Protein AF-A0A0C4WRW7-F1 (afdb_monomer_lite)

Structure (mmCIF, N/CA/C/O backbone):
data_AF-A0A0C4WRW7-F1
#
_entry.id   AF-A0A0C4WRW7-F1
#
loop_
_atom_site.group_PDB
_atom_site.id
_atom_site.type_symbol
_atom_site.label_atom_id
_atom_site.label_alt_id
_atom_site.label_comp_id
_atom_site.label_asym_id
_atom_site.label_entity_id
_atom_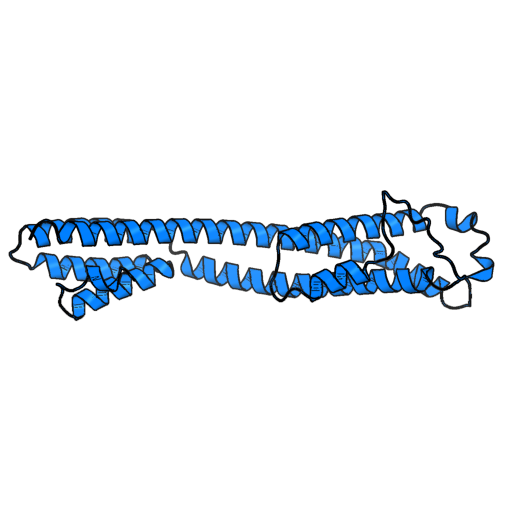site.label_seq_id
_atom_site.pdbx_PDB_ins_code
_atom_site.Cartn_x
_atom_site.Cartn_y
_atom_site.Cartn_z
_atom_site.occupancy
_atom_site.B_iso_or_equiv
_atom_site.auth_seq_id
_atom_site.auth_comp_id
_atom_site.auth_asym_id
_atom_site.auth_atom_id
_atom_site.pdbx_PDB_model_num
ATOM 1 N N . MET A 1 1 ? -7.843 -16.453 20.858 1.00 38.41 1 MET A N 1
ATOM 2 C CA . MET A 1 1 ? -8.613 -17.443 21.648 1.00 38.41 1 MET A CA 1
ATOM 3 C C . MET A 1 1 ? -9.104 -16.906 23.002 1.00 38.41 1 MET A C 1
ATOM 5 O O . MET A 1 1 ? -9.832 -17.635 23.654 1.00 38.41 1 MET A O 1
ATOM 9 N N . LEU A 1 2 ? -8.811 -15.654 23.405 1.00 38.91 2 LEU A N 1
ATOM 10 C CA . LEU A 1 2 ? -9.246 -15.089 24.701 1.00 38.91 2 LEU A CA 1
ATOM 11 C C . LEU A 1 2 ? -10.595 -14.338 24.668 1.00 38.91 2 LEU A C 1
ATOM 13 O O . LEU A 1 2 ? -11.277 -14.289 25.684 1.00 38.91 2 LEU A O 1
ATOM 17 N N . ALA A 1 3 ? -11.046 -13.834 23.511 1.00 41.06 3 ALA A N 1
ATOM 18 C CA . ALA A 1 3 ? -12.332 -13.130 23.405 1.00 41.06 3 ALA A CA 1
ATOM 19 C C . ALA A 1 3 ? -13.537 -13.990 23.842 1.00 41.06 3 ALA A C 1
ATOM 21 O O . ALA A 1 3 ? -14.466 -13.480 24.449 1.00 41.06 3 ALA A O 1
ATOM 22 N N . ASN A 1 4 ? -13.497 -15.311 23.629 1.00 41.91 4 ASN A N 1
ATOM 23 C CA . ASN A 1 4 ? -14.597 -16.193 24.034 1.00 41.91 4 ASN A CA 1
ATOM 24 C C . ASN A 1 4 ? -14.648 -16.454 25.545 1.00 41.91 4 ASN A C 1
ATOM 26 O O . ASN A 1 4 ? -15.697 -16.853 26.034 1.00 41.91 4 ASN A O 1
ATOM 30 N N . SER A 1 5 ? -13.554 -16.252 26.293 1.00 45.41 5 SER A N 1
ATOM 31 C CA . SER A 1 5 ? -13.542 -16.525 27.735 1.00 45.41 5 SER A CA 1
ATOM 32 C C . SER A 1 5 ? -13.949 -15.327 28.584 1.00 45.41 5 SER A C 1
ATOM 34 O O . SER A 1 5 ? -14.339 -15.556 29.722 1.00 45.41 5 SER A O 1
ATOM 36 N N . VAL A 1 6 ? -13.860 -14.087 28.074 1.00 50.84 6 VAL A N 1
ATOM 37 C CA . VAL A 1 6 ? -14.124 -12.832 28.822 1.00 50.84 6 VAL A CA 1
ATOM 38 C C . VAL A 1 6 ? -15.618 -12.486 28.893 1.00 50.84 6 VAL A C 1
ATOM 40 O O . VAL A 1 6 ? -16.063 -11.858 29.850 1.00 50.84 6 VAL A O 1
ATOM 43 N N . ILE A 1 7 ? -16.433 -12.967 27.953 1.00 53.31 7 ILE A N 1
ATOM 44 C CA . ILE A 1 7 ? -17.785 -12.425 27.757 1.00 53.31 7 ILE A CA 1
ATOM 45 C C . ILE A 1 7 ? -18.881 -13.264 28.466 1.00 53.31 7 ILE A C 1
ATOM 47 O O . ILE A 1 7 ? -19.968 -12.758 28.714 1.00 53.31 7 ILE A O 1
ATOM 51 N N . CYS A 1 8 ? -18.579 -14.490 28.927 1.00 51.91 8 CYS A N 1
ATOM 52 C CA . CYS A 1 8 ? -19.539 -15.523 29.383 1.00 51.91 8 CYS A CA 1
ATOM 53 C C . CYS A 1 8 ? -20.587 -15.166 30.468 1.00 51.91 8 CYS A C 1
ATOM 55 O O . CYS A 1 8 ? -21.460 -15.993 30.711 1.00 51.91 8 CYS A O 1
ATOM 57 N N . ASN A 1 9 ? -20.532 -13.991 31.103 1.00 58.56 9 ASN A N 1
ATOM 58 C CA . ASN A 1 9 ? -21.456 -13.597 32.179 1.00 58.56 9 ASN A CA 1
ATOM 59 C C . ASN A 1 9 ? -22.553 -12.620 31.731 1.00 58.56 9 ASN A C 1
ATOM 61 O O . ASN A 1 9 ? -23.422 -12.280 32.528 1.00 58.56 9 ASN A O 1
ATOM 65 N N . TYR A 1 10 ? -22.525 -12.163 30.478 1.00 65.25 10 TYR A N 1
ATOM 66 C CA . TYR A 1 10 ? -23.506 -11.213 29.963 1.00 65.25 10 TYR A CA 1
ATOM 67 C C . TYR A 1 10 ? -24.632 -11.900 29.192 1.00 65.25 10 TYR A C 1
ATOM 69 O O . TYR A 1 10 ? -24.448 -12.991 28.639 1.00 65.25 10 TYR A O 1
ATOM 77 N N . SER A 1 11 ? -25.787 -11.230 29.109 1.00 69.69 11 SER A N 1
ATOM 78 C CA . SER A 1 11 ? -26.887 -11.664 28.245 1.00 69.69 11 SER A CA 1
ATOM 79 C C . SER A 1 11 ? -26.404 -11.833 26.798 1.00 69.69 11 SER A C 1
ATOM 81 O O . SER A 1 11 ? -25.368 -11.298 26.391 1.00 69.69 11 SER A O 1
ATOM 83 N N . TYR A 1 12 ? -27.151 -12.597 26.004 1.00 71.44 12 TYR A N 1
ATOM 84 C CA . TYR A 1 12 ? -26.817 -12.812 24.597 1.00 71.44 12 TYR A CA 1
ATOM 85 C C . TYR A 1 12 ? -26.723 -11.490 23.812 1.00 71.44 12 TYR A C 1
ATOM 87 O O . TYR A 1 12 ? -25.816 -11.312 22.996 1.00 71.44 12 TYR A O 1
ATOM 95 N N . ASP A 1 13 ? -27.605 -10.537 24.115 1.00 72.88 13 ASP A N 1
ATOM 96 C CA . ASP A 1 13 ? -27.647 -9.231 23.453 1.00 72.88 13 ASP A CA 1
ATOM 97 C C . ASP A 1 13 ? -26.427 -8.369 23.819 1.00 72.88 13 ASP A C 1
ATOM 99 O O . ASP A 1 13 ? -25.750 -7.840 22.936 1.00 72.88 13 ASP A O 1
ATOM 103 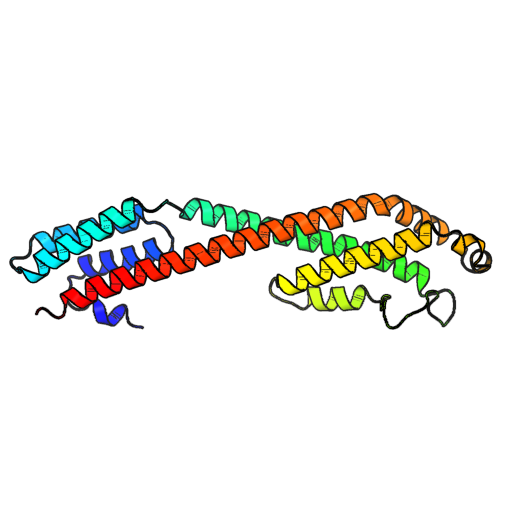N N . MET A 1 14 ? -26.044 -8.343 25.098 1.00 74.38 14 MET A N 1
ATOM 104 C CA . MET A 1 14 ? -24.823 -7.680 25.571 1.00 74.38 14 MET A CA 1
ATOM 105 C C . MET A 1 14 ? -23.546 -8.294 24.973 1.00 74.38 14 MET A C 1
ATOM 107 O O . MET A 1 14 ? -22.637 -7.578 24.546 1.00 74.38 14 MET A O 1
ATOM 111 N N . HIS A 1 15 ? -23.483 -9.628 24.889 1.00 76.75 15 HIS A N 1
ATOM 112 C CA . HIS A 1 15 ? -22.403 -10.351 24.208 1.00 76.75 15 HIS A CA 1
ATOM 113 C C . HIS A 1 15 ? -22.242 -9.888 22.757 1.00 76.75 15 HIS A C 1
ATOM 115 O O . HIS A 1 15 ? -21.127 -9.650 22.284 1.00 76.75 15 HIS A O 1
ATOM 121 N N . SER A 1 16 ? -23.370 -9.771 22.056 1.00 83.44 16 SER A N 1
ATOM 122 C CA . SER A 1 16 ? -23.424 -9.369 20.654 1.00 83.44 16 SER A CA 1
ATOM 123 C C . SER A 1 16 ? -22.884 -7.951 20.456 1.00 83.44 16 SER A C 1
ATOM 125 O O . SER A 1 16 ? -22.077 -7.724 19.551 1.00 83.44 16 SER A O 1
ATOM 127 N N . LEU A 1 17 ? -23.233 -7.017 21.349 1.00 86.25 17 LEU A N 1
ATOM 128 C CA . LEU A 1 17 ? -22.732 -5.637 21.322 1.00 86.25 17 LEU A CA 1
ATOM 129 C C . LEU A 1 17 ? -21.211 -5.563 21.520 1.00 86.25 17 LEU A C 1
ATOM 131 O O . LEU A 1 17 ? -20.532 -4.847 20.780 1.00 86.25 17 LEU A O 1
ATOM 135 N N . ILE A 1 18 ? -20.648 -6.333 22.456 1.00 85.81 18 ILE A N 1
ATOM 136 C CA . ILE A 1 18 ? -19.194 -6.376 22.692 1.00 85.81 18 ILE A CA 1
ATOM 137 C C . ILE A 1 18 ? -18.454 -6.944 21.472 1.00 85.81 18 ILE A C 1
ATOM 139 O O . ILE A 1 18 ? -17.488 -6.346 20.990 1.00 85.81 18 ILE A O 1
ATOM 143 N N . ILE A 1 19 ? -18.909 -8.085 20.942 1.00 87.38 19 ILE A N 1
ATOM 144 C CA . ILE A 1 19 ? -18.288 -8.729 19.771 1.00 87.38 19 ILE A CA 1
ATOM 145 C C . ILE A 1 19 ? -18.373 -7.813 18.545 1.00 87.38 19 ILE A C 1
ATOM 147 O O . ILE A 1 19 ? -17.386 -7.647 17.821 1.00 87.38 19 ILE A O 1
ATOM 151 N N . SER A 1 20 ? -19.532 -7.183 18.335 1.00 91.00 20 SER A N 1
ATOM 152 C CA . SER A 1 20 ? -19.742 -6.202 17.271 1.00 91.00 20 SER A CA 1
ATOM 153 C C . SER A 1 20 ? -18.796 -5.005 17.413 1.00 91.00 20 SER A C 1
ATOM 155 O O . SER A 1 20 ? -18.149 -4.611 16.442 1.00 91.00 20 SER A O 1
ATOM 157 N N . SER A 1 21 ? -18.615 -4.487 18.631 1.00 91.50 21 SER A N 1
ATOM 158 C CA . SER A 1 21 ? -17.694 -3.379 18.915 1.00 91.50 21 SER A CA 1
ATOM 159 C C . SER A 1 21 ? -16.252 -3.726 18.555 1.00 91.50 21 SER A C 1
ATOM 161 O O . SER A 1 21 ? -15.586 -2.955 17.868 1.00 91.50 21 SER A O 1
ATOM 163 N N . PHE A 1 22 ? -15.780 -4.914 18.938 1.00 90.19 22 PHE A N 1
ATOM 164 C CA . PHE A 1 22 ? -14.449 -5.397 18.569 1.00 90.19 22 PHE A CA 1
ATOM 165 C C . PHE A 1 22 ? -14.265 -5.516 17.047 1.00 90.19 22 PHE A C 1
ATOM 167 O O . PHE A 1 22 ? -13.235 -5.102 16.509 1.00 90.19 22 PHE A O 1
ATOM 174 N N . ALA A 1 23 ? -15.264 -6.035 16.327 1.00 90.56 23 ALA A N 1
ATOM 175 C CA . ALA A 1 23 ? -15.219 -6.106 14.867 1.00 90.56 23 ALA A CA 1
ATOM 176 C C . ALA A 1 23 ? -15.167 -4.708 14.226 1.00 90.56 23 ALA A C 1
ATOM 178 O O . ALA A 1 23 ? -14.368 -4.469 13.318 1.00 90.56 23 ALA A O 1
ATOM 179 N N . LYS A 1 24 ? -15.964 -3.767 14.739 1.00 92.38 24 LYS A N 1
ATOM 180 C CA . LYS A 1 24 ? -16.009 -2.377 14.272 1.00 92.38 24 LYS A CA 1
ATOM 181 C C . LYS A 1 24 ? -14.703 -1.630 14.560 1.00 92.38 24 LYS A C 1
ATOM 183 O O . LYS A 1 24 ? -14.185 -0.979 13.659 1.00 92.38 24 LYS A O 1
ATOM 188 N N . ILE A 1 25 ? -14.105 -1.776 15.749 1.00 89.94 25 ILE A N 1
ATOM 189 C CA . ILE A 1 25 ? -12.786 -1.195 16.080 1.00 89.94 25 ILE A CA 1
ATOM 190 C C . ILE A 1 25 ? -11.709 -1.754 15.149 1.00 89.94 25 ILE A C 1
ATOM 192 O O . ILE A 1 25 ? -10.920 -0.992 14.591 1.00 89.94 25 ILE A O 1
ATOM 196 N N . LYS A 1 26 ? -11.706 -3.073 14.914 1.00 87.81 26 LYS A N 1
ATOM 197 C CA . LYS A 1 26 ? -10.781 -3.714 13.968 1.00 87.81 26 LYS A CA 1
ATOM 198 C C . LYS A 1 26 ? -10.894 -3.125 12.555 1.00 87.81 26 LYS A C 1
ATOM 200 O O . LYS A 1 26 ? -9.873 -2.998 11.881 1.00 87.81 26 LYS A O 1
ATOM 205 N N . ASN A 1 27 ? -12.102 -2.743 12.146 1.00 87.31 27 ASN A N 1
ATOM 206 C CA . ASN A 1 27 ? -12.404 -2.130 10.850 1.00 87.31 27 ASN A CA 1
ATOM 207 C C . ASN A 1 27 ? -12.348 -0.589 10.857 1.00 87.31 27 ASN A C 1
ATOM 209 O O . ASN A 1 27 ? -12.777 0.036 9.888 1.00 87.31 27 ASN A O 1
ATOM 213 N N . CYS A 1 28 ? -11.835 0.035 11.923 1.00 88.56 28 CYS A N 1
ATOM 214 C CA . CYS A 1 28 ? -11.782 1.493 12.096 1.00 88.56 28 CYS A CA 1
ATOM 215 C C . CYS A 1 28 ? -13.146 2.211 12.063 1.00 88.56 28 CYS A C 1
ATOM 217 O O . CYS A 1 28 ? -13.220 3.405 11.771 1.00 88.56 28 CYS A O 1
ATOM 219 N N . GLU A 1 29 ? -14.235 1.510 12.371 1.00 90.38 29 GLU A N 1
ATOM 220 C CA . GLU A 1 29 ? -15.601 2.041 12.431 1.00 90.38 29 GLU A CA 1
ATOM 221 C C . GLU A 1 29 ? -15.912 2.591 13.830 1.00 90.38 29 GLU A C 1
ATOM 223 O O . GLU A 1 29 ? -16.867 2.168 14.486 1.00 90.38 29 GLU A O 1
ATOM 228 N N . TYR A 1 30 ? -15.085 3.520 14.319 1.00 91.94 30 TYR A N 1
ATOM 229 C CA . TYR A 1 30 ? -15.084 3.909 15.735 1.00 91.94 30 TYR A CA 1
ATOM 230 C C . TYR A 1 30 ? -16.389 4.554 16.204 1.00 91.94 30 TYR A C 1
ATOM 232 O O . TYR A 1 30 ? -16.839 4.262 17.305 1.00 91.94 30 TYR A O 1
ATOM 240 N N . THR A 1 31 ? -17.052 5.363 15.372 1.00 92.25 31 THR A N 1
ATOM 241 C CA . THR A 1 31 ? -18.359 5.950 15.719 1.00 92.25 31 THR A CA 1
ATOM 242 C C . THR A 1 31 ? -19.417 4.868 15.932 1.00 92.25 31 THR A C 1
ATOM 244 O O . THR A 1 31 ? -20.166 4.912 16.904 1.00 92.25 31 THR A O 1
ATOM 247 N N . SER A 1 32 ? -19.447 3.864 15.054 1.00 91.69 32 SER A N 1
ATOM 248 C CA . SER A 1 32 ? -20.376 2.739 15.157 1.00 91.69 32 SER A CA 1
ATOM 249 C C . SER A 1 32 ? -20.027 1.814 16.325 1.00 91.69 32 SER A C 1
ATOM 251 O O . SER A 1 32 ? -20.934 1.264 16.941 1.00 91.69 32 SER A O 1
ATOM 253 N N . ALA A 1 33 ? -18.736 1.629 16.630 1.00 93.81 33 ALA A N 1
ATOM 254 C CA . ALA A 1 33 ? -18.287 0.882 17.807 1.00 93.81 33 ALA A CA 1
ATOM 255 C C . ALA A 1 33 ? -18.657 1.610 19.106 1.00 93.81 33 ALA A C 1
ATOM 257 O O . ALA A 1 33 ? -19.139 0.993 20.048 1.00 93.81 33 ALA A O 1
ATOM 258 N N . ALA A 1 34 ? -18.488 2.934 19.141 1.00 95.00 34 ALA A N 1
ATOM 259 C CA . ALA A 1 34 ? -18.898 3.766 20.261 1.00 95.00 34 ALA A CA 1
ATOM 260 C C . ALA A 1 34 ? -20.406 3.633 20.519 1.00 95.00 34 ALA A C 1
ATOM 262 O O . ALA A 1 34 ? -20.824 3.438 21.658 1.00 95.00 34 ALA A O 1
ATOM 263 N N . SER A 1 35 ? -21.241 3.671 19.477 1.00 95.44 35 SER A N 1
ATOM 264 C CA . SER A 1 35 ? -22.686 3.460 19.632 1.00 95.44 35 SER A CA 1
ATOM 265 C C . SER A 1 35 ? -23.028 2.111 20.275 1.00 95.44 35 SER A C 1
ATOM 267 O O . SER A 1 35 ? -23.838 2.087 21.201 1.00 95.44 35 SER A O 1
ATOM 269 N N . ASP A 1 36 ? -22.387 1.021 19.846 1.00 94.62 36 ASP A N 1
ATOM 270 C CA . ASP A 1 36 ? -22.601 -0.310 20.433 1.00 94.62 36 ASP A CA 1
ATOM 271 C C . ASP A 1 36 ? -22.149 -0.369 21.899 1.00 94.62 36 ASP A C 1
ATOM 273 O O . ASP A 1 36 ? -22.877 -0.867 22.756 1.00 94.62 36 ASP A O 1
ATOM 277 N N . LEU A 1 37 ? -20.975 0.189 22.210 1.00 94.62 37 LEU A N 1
ATOM 278 C CA . LEU A 1 37 ? -20.451 0.234 23.577 1.00 94.62 37 LEU A CA 1
ATOM 279 C C . LEU A 1 37 ? -21.289 1.121 24.495 1.00 94.62 37 LEU A C 1
ATOM 281 O O . LEU A 1 37 ? -21.452 0.804 25.667 1.00 94.62 37 LEU A O 1
ATOM 285 N N . MET A 1 38 ? -21.848 2.215 23.977 1.00 95.62 38 MET A N 1
ATOM 286 C CA . MET A 1 38 ? -22.734 3.086 24.748 1.00 95.62 38 MET A CA 1
ATOM 287 C C . MET A 1 38 ? -24.081 2.405 25.017 1.00 95.62 38 MET A C 1
ATOM 289 O O . MET A 1 38 ? -24.642 2.561 26.100 1.00 95.62 38 MET A O 1
ATOM 293 N N . ALA A 1 39 ? -24.595 1.621 24.062 1.00 93.56 39 ALA A N 1
ATOM 294 C CA . ALA A 1 39 ? -25.769 0.782 24.286 1.00 93.56 39 ALA A CA 1
ATOM 295 C C . ALA A 1 39 ? -25.491 -0.270 25.371 1.00 93.56 39 ALA A C 1
ATOM 297 O O . ALA A 1 39 ? -26.281 -0.404 26.302 1.00 93.56 39 ALA A O 1
ATOM 298 N N . PHE A 1 40 ? -24.327 -0.922 25.315 1.00 91.38 40 PHE A N 1
ATOM 299 C CA . PHE A 1 40 ? -23.897 -1.871 26.340 1.00 91.38 40 PHE A CA 1
ATOM 300 C C . PHE A 1 40 ? -23.746 -1.216 27.725 1.00 91.38 40 PHE A C 1
ATOM 302 O O . PHE A 1 40 ? -24.278 -1.723 28.709 1.00 91.38 40 PHE A O 1
ATOM 309 N N . ALA A 1 41 ? -23.101 -0.046 27.808 1.00 91.31 41 ALA A N 1
ATOM 310 C CA . ALA A 1 41 ? -22.988 0.721 29.050 1.00 91.31 41 ALA A CA 1
ATOM 311 C C . ALA A 1 41 ? -24.363 1.091 29.625 1.00 91.31 41 ALA A C 1
ATOM 313 O O . ALA A 1 41 ? -24.578 0.999 30.831 1.00 91.31 41 ALA A O 1
ATOM 314 N N . LYS A 1 42 ? -25.322 1.462 28.768 1.00 92.56 42 LYS A N 1
ATOM 315 C CA . LYS A 1 42 ? -26.690 1.769 29.195 1.00 92.56 42 LYS A CA 1
ATOM 316 C C . LYS A 1 42 ? -27.401 0.544 29.769 1.00 92.56 42 LYS A C 1
ATOM 318 O O . LYS A 1 42 ? -28.112 0.674 30.762 1.00 92.56 42 LYS A O 1
ATOM 323 N N . GLU A 1 43 ? -27.215 -0.630 29.175 1.00 88.88 43 GLU A N 1
ATOM 324 C CA . GLU A 1 43 ? -27.773 -1.867 29.722 1.00 88.88 43 GLU A CA 1
ATOM 325 C C . GLU A 1 43 ? -27.174 -2.204 31.093 1.00 88.88 43 GLU A C 1
ATOM 327 O O . GLU A 1 43 ? -27.932 -2.492 32.019 1.00 88.88 43 GLU A O 1
ATOM 332 N N . LEU A 1 44 ? -25.853 -2.066 31.259 1.00 86.38 44 LEU A N 1
ATOM 333 C CA . LEU A 1 44 ? -25.184 -2.233 32.556 1.00 86.38 44 LEU A CA 1
ATOM 334 C C . LEU A 1 44 ? -25.638 -1.205 33.599 1.00 86.38 44 LEU A C 1
ATOM 336 O O . LEU A 1 44 ? -25.773 -1.542 34.771 1.00 86.38 44 LEU A O 1
ATOM 340 N N . SER A 1 45 ? -25.921 0.032 33.184 1.00 88.44 45 SER A N 1
ATOM 341 C CA . SER A 1 45 ? -26.347 1.103 34.095 1.00 88.44 45 SER A CA 1
ATOM 342 C C . SER A 1 45 ? -27.717 0.869 34.747 1.00 88.44 45 SER A C 1
ATOM 344 O O . SER A 1 45 ? -28.054 1.545 35.714 1.00 88.44 45 SER A O 1
ATOM 346 N N . ASN A 1 46 ? -28.501 -0.086 34.233 1.00 87.25 46 ASN A N 1
ATOM 347 C CA . ASN A 1 46 ? -29.769 -0.502 34.835 1.00 87.25 46 ASN A CA 1
ATOM 348 C C . ASN A 1 46 ? -29.595 -1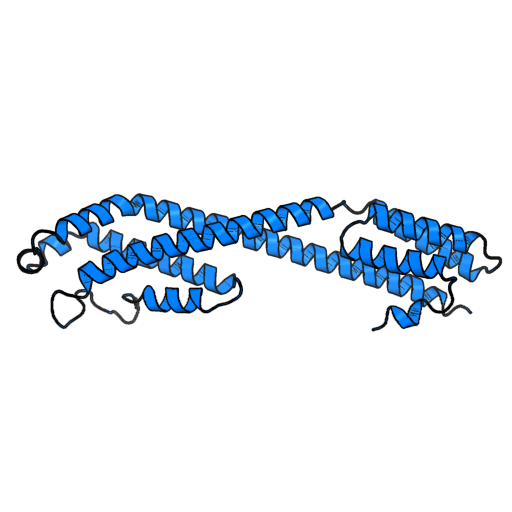.633 35.868 1.00 87.25 46 ASN A C 1
ATOM 350 O O . ASN A 1 46 ? -30.592 -2.125 36.393 1.00 87.25 46 ASN A O 1
ATOM 354 N N . SER A 1 47 ? -28.362 -2.084 36.120 1.00 81.38 47 SER A N 1
ATOM 355 C CA . SER A 1 47 ? -28.053 -3.087 37.141 1.00 81.38 47 SER A CA 1
ATOM 356 C C . SER A 1 47 ? -28.124 -2.485 38.546 1.00 81.38 47 SER A C 1
ATOM 358 O O . SER A 1 47 ? -27.797 -1.320 38.757 1.00 81.38 47 SER A O 1
ATOM 360 N N . GLU A 1 48 ? -28.505 -3.303 39.527 1.00 78.94 48 GLU A N 1
ATOM 361 C CA . GLU A 1 48 ? -28.443 -2.949 40.953 1.00 78.94 48 GLU A CA 1
ATOM 362 C C . GLU A 1 48 ? -27.030 -3.145 41.544 1.00 78.94 48 GLU A C 1
ATOM 364 O O . GLU A 1 48 ? -26.784 -2.817 42.701 1.00 78.94 48 GLU A O 1
ATOM 369 N N . SER A 1 49 ? -26.095 -3.694 40.761 1.00 82.19 49 SER A N 1
ATOM 370 C CA . SER A 1 49 ? -24.713 -3.946 41.173 1.00 82.19 49 SER A CA 1
ATOM 371 C C . SER A 1 49 ? -23.843 -2.698 41.016 1.00 82.19 49 SER A C 1
ATOM 373 O O . SER A 1 49 ? -23.587 -2.250 39.898 1.00 82.19 49 SER A O 1
ATOM 375 N N . ASP A 1 50 ? -23.276 -2.202 42.119 1.00 82.38 50 ASP A N 1
ATOM 376 C CA . ASP A 1 50 ? -22.292 -1.104 42.105 1.00 82.38 50 ASP A CA 1
ATOM 377 C C . ASP A 1 50 ? -21.088 -1.396 41.187 1.00 82.38 50 ASP A C 1
ATOM 379 O O . ASP A 1 50 ? -20.515 -0.488 40.582 1.00 82.38 50 ASP A O 1
ATOM 383 N N . SER A 1 51 ? -20.709 -2.672 41.045 1.00 81.62 51 SER A N 1
ATOM 384 C CA . SER A 1 51 ? -19.634 -3.095 40.138 1.00 81.62 51 SER A CA 1
ATOM 385 C C . SER A 1 51 ? -20.022 -2.936 38.664 1.00 81.62 51 SER A C 1
ATOM 387 O O . SER A 1 51 ? -19.196 -2.525 37.841 1.00 81.62 51 SER A O 1
ATOM 389 N N . ASP A 1 52 ? -21.276 -3.231 38.321 1.00 82.69 52 ASP A N 1
ATOM 390 C CA . ASP A 1 52 ? -21.786 -3.048 36.960 1.00 82.69 52 ASP A CA 1
ATOM 391 C C . ASP A 1 52 ? -21.954 -1.562 36.636 1.00 82.69 52 ASP A C 1
ATOM 393 O O . ASP A 1 52 ? -21.645 -1.150 35.519 1.00 82.69 52 ASP A O 1
ATOM 397 N N . LEU A 1 53 ? -22.349 -0.744 37.619 1.00 86.06 53 LEU A N 1
ATOM 398 C CA . LEU A 1 53 ? -22.428 0.713 37.489 1.00 86.06 53 LEU A CA 1
ATOM 399 C C . LEU A 1 53 ? -21.046 1.351 37.247 1.00 86.06 53 LEU A C 1
ATOM 401 O O . LEU A 1 53 ? -20.905 2.171 36.338 1.00 86.06 53 LEU A O 1
ATOM 405 N N . ASP A 1 54 ? -20.006 0.946 37.991 1.00 87.88 54 ASP A N 1
ATOM 406 C CA . ASP A 1 54 ? -18.618 1.393 37.742 1.00 87.88 54 ASP A CA 1
ATOM 407 C C . ASP A 1 54 ? -18.126 0.957 36.352 1.00 87.88 54 ASP A C 1
ATOM 409 O O . ASP A 1 54 ? -17.472 1.716 35.633 1.00 87.88 54 ASP A O 1
ATOM 413 N N . THR A 1 55 ? -18.472 -0.265 35.941 1.00 86.75 55 THR A N 1
ATOM 414 C CA . THR A 1 55 ? -18.136 -0.779 34.606 1.00 86.75 55 THR A CA 1
ATOM 415 C C . THR A 1 55 ? -18.849 0.017 33.511 1.00 86.75 55 THR A C 1
ATOM 417 O O . THR A 1 55 ? -18.219 0.389 32.519 1.00 86.75 55 THR A O 1
ATOM 420 N N . ALA A 1 56 ? -20.133 0.334 33.695 1.00 89.31 56 ALA A N 1
ATOM 421 C CA . ALA A 1 56 ? -20.922 1.139 32.768 1.00 89.31 56 ALA A CA 1
ATOM 422 C C . ALA A 1 56 ? -20.295 2.522 32.54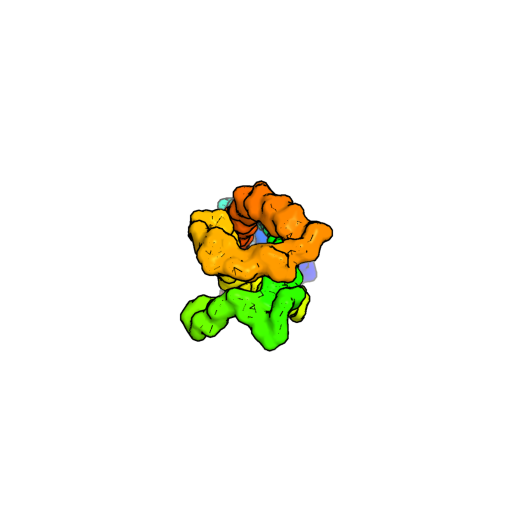1 1.00 89.31 56 ALA A C 1
ATOM 424 O O . ALA A 1 56 ? -20.120 2.926 31.392 1.00 89.31 56 ALA A O 1
ATOM 425 N N . ASP A 1 57 ? -19.897 3.218 33.610 1.00 91.75 57 ASP A N 1
ATOM 426 C CA . ASP A 1 57 ? -19.264 4.541 33.524 1.00 91.75 57 ASP A CA 1
ATOM 427 C C . ASP A 1 57 ? -17.927 4.491 32.765 1.00 91.75 57 ASP A C 1
ATOM 429 O O . ASP A 1 57 ? -17.668 5.298 31.867 1.00 91.75 57 ASP A O 1
ATOM 433 N N . LYS A 1 58 ? -17.087 3.488 33.048 1.00 91.50 58 LYS A N 1
ATOM 434 C CA . LYS A 1 58 ? -15.814 3.295 32.334 1.00 91.50 58 LYS A CA 1
ATOM 435 C C . LYS A 1 58 ? -16.013 3.004 30.848 1.00 91.50 58 LYS A C 1
ATOM 437 O O . LYS A 1 58 ? -15.284 3.548 30.016 1.00 91.50 58 LYS A O 1
ATOM 442 N N . ILE A 1 59 ? -16.995 2.172 30.502 1.00 92.06 59 ILE A N 1
ATOM 443 C CA . ILE A 1 59 ? -17.315 1.857 29.105 1.00 92.06 59 ILE A CA 1
ATOM 444 C C . ILE A 1 59 ? -17.910 3.071 28.395 1.00 92.06 59 ILE A C 1
ATOM 446 O O . ILE A 1 59 ? -17.551 3.324 27.245 1.00 92.06 59 ILE A O 1
ATOM 450 N N . ALA A 1 60 ? -18.757 3.855 29.064 1.00 93.69 60 ALA A N 1
ATOM 451 C CA . ALA A 1 60 ? -19.291 5.100 28.519 1.00 93.69 60 ALA A CA 1
ATOM 452 C C . ALA A 1 60 ? -18.162 6.090 28.191 1.00 93.69 60 ALA A C 1
ATOM 454 O O . ALA A 1 60 ? -18.089 6.576 27.063 1.00 93.69 60 ALA A O 1
ATOM 455 N N . LYS A 1 61 ? -17.214 6.293 29.115 1.00 94.69 61 LYS A N 1
ATOM 456 C CA . LYS A 1 61 ? -16.021 7.131 28.892 1.00 94.69 61 LYS A CA 1
ATOM 457 C C . LYS A 1 61 ? -15.149 6.622 27.744 1.00 94.69 61 LYS A C 1
ATOM 459 O O . LYS A 1 61 ? -14.705 7.401 26.904 1.00 94.69 61 LYS A O 1
ATOM 464 N N . PHE A 1 62 ? -14.914 5.310 27.671 1.00 94.06 62 PHE A N 1
ATOM 465 C CA . PHE A 1 62 ? -14.163 4.714 26.562 1.00 94.06 62 PHE A CA 1
ATOM 466 C C . PHE A 1 62 ? -14.897 4.866 25.221 1.00 94.06 62 PHE A C 1
ATOM 468 O O . PHE A 1 62 ? -14.273 5.107 24.190 1.00 94.06 62 PHE A O 1
ATOM 475 N N . SER A 1 63 ? -16.226 4.773 25.231 1.00 93.88 63 SER A N 1
ATOM 476 C CA . SER A 1 63 ? -17.072 4.997 24.062 1.00 93.88 63 SER A CA 1
ATOM 477 C C . SER A 1 63 ? -17.024 6.454 23.579 1.00 93.88 63 SER A C 1
ATOM 479 O O . SER A 1 63 ? -16.910 6.700 22.377 1.00 93.88 63 SER A O 1
ATOM 481 N N . GLU A 1 64 ? -17.031 7.429 24.491 1.00 94.88 64 GLU A N 1
ATOM 482 C CA . GLU A 1 64 ? -16.815 8.845 24.159 1.00 94.88 64 GLU A CA 1
ATOM 483 C C . GLU A 1 64 ? -15.437 9.066 23.529 1.00 94.88 64 GLU A C 1
ATOM 485 O O . GLU A 1 64 ? -15.346 9.629 22.438 1.00 94.88 64 GLU A O 1
ATOM 490 N N . PHE A 1 65 ? -14.386 8.511 24.136 1.00 93.50 65 PHE A N 1
ATOM 491 C CA . PHE A 1 65 ? -13.034 8.547 23.578 1.00 93.50 65 PHE A CA 1
ATOM 492 C C . PHE A 1 65 ? -12.943 7.901 22.184 1.00 93.50 65 PHE A C 1
ATOM 494 O O . PHE A 1 65 ? -12.271 8.425 21.293 1.00 93.50 65 PHE A O 1
ATOM 501 N N . LEU A 1 66 ? -13.631 6.774 21.961 1.00 92.50 66 LEU A N 1
ATOM 502 C CA . LEU A 1 66 ? -13.716 6.135 20.646 1.00 92.50 66 LEU A CA 1
ATOM 503 C C . LEU A 1 66 ? -14.438 7.013 19.623 1.00 92.50 66 LEU A C 1
ATOM 505 O O . LEU A 1 66 ? -14.047 7.041 18.458 1.00 92.50 66 LEU A O 1
ATOM 509 N N . ARG A 1 67 ? -15.477 7.743 20.034 1.00 91.88 67 ARG A N 1
ATOM 510 C CA . ARG A 1 67 ? -16.224 8.646 19.149 1.00 91.88 67 ARG A CA 1
ATOM 511 C C . ARG A 1 67 ? -15.364 9.806 18.648 1.00 91.88 67 ARG A C 1
ATOM 513 O O . ARG A 1 67 ? -15.584 10.270 17.532 1.00 91.88 67 ARG A O 1
ATOM 520 N N . GLU A 1 68 ? -14.397 10.245 19.448 1.00 89.88 68 GLU A N 1
ATOM 521 C CA . GLU A 1 68 ? -13.419 11.275 19.080 1.00 89.88 68 GLU A CA 1
ATOM 522 C C . GLU A 1 68 ? -12.317 10.758 18.141 1.00 89.88 68 GLU A C 1
ATOM 524 O O . GLU A 1 68 ? -11.600 11.558 17.533 1.00 89.88 68 GLU A O 1
ATOM 529 N N . GLN A 1 69 ? -12.180 9.436 17.973 1.00 88.31 69 GLN A N 1
ATOM 530 C CA . GLN A 1 69 ? -11.198 8.878 17.048 1.00 88.31 69 GLN A CA 1
ATOM 531 C C . GLN A 1 69 ? -11.558 9.222 15.596 1.00 88.31 69 GLN A C 1
ATOM 533 O O . GLN A 1 69 ? -12.721 9.123 15.189 1.00 88.31 69 GLN A O 1
ATOM 538 N N . PRO A 1 70 ? -10.563 9.582 14.765 1.00 82.38 70 PRO A N 1
ATOM 539 C CA . PRO A 1 70 ? -10.810 9.920 13.374 1.00 82.38 70 PRO A CA 1
ATOM 540 C C . PRO A 1 70 ? -11.375 8.707 12.635 1.00 82.38 70 PRO A C 1
ATOM 542 O O . PRO A 1 70 ? -10.798 7.620 12.664 1.00 82.38 70 PRO A O 1
ATOM 545 N N . ASN A 1 71 ? -12.486 8.895 11.926 1.00 73.31 71 ASN A N 1
ATOM 546 C CA . ASN A 1 71 ? -13.076 7.829 11.128 1.00 73.31 71 ASN A CA 1
ATOM 547 C C . ASN A 1 71 ? -12.162 7.527 9.927 1.00 73.31 71 ASN A C 1
ATOM 549 O O . ASN A 1 71 ? -12.084 8.302 8.972 1.00 73.31 71 ASN A O 1
ATOM 553 N N . THR A 1 72 ? -11.407 6.430 10.010 1.00 80.56 72 THR A N 1
ATOM 554 C CA . THR A 1 72 ? -10.342 6.106 9.046 1.00 80.56 72 THR A CA 1
ATOM 555 C C . THR A 1 72 ? -10.709 4.987 8.082 1.00 80.56 72 THR A C 1
ATOM 557 O O . THR A 1 72 ? -9.942 4.755 7.152 1.00 80.56 72 THR A O 1
ATOM 560 N N . LYS A 1 73 ? -11.884 4.350 8.213 1.00 83.19 73 LYS A N 1
ATOM 561 C CA . LYS A 1 73 ? -12.324 3.264 7.316 1.00 83.19 73 LYS A CA 1
ATOM 562 C C . LYS A 1 73 ? -12.268 3.657 5.838 1.00 83.19 73 LYS A C 1
ATOM 564 O O . LYS A 1 73 ? -11.531 3.043 5.077 1.00 83.19 73 LYS A O 1
ATOM 569 N N . ILE A 1 74 ? -12.960 4.735 5.462 1.00 80.50 74 ILE A N 1
ATOM 570 C CA . ILE A 1 74 ? -12.995 5.227 4.072 1.00 80.50 74 ILE A CA 1
ATOM 571 C C . ILE A 1 74 ? -11.579 5.563 3.584 1.00 80.50 74 ILE A C 1
ATOM 573 O O . ILE A 1 74 ? -11.205 5.264 2.456 1.00 80.50 74 ILE A O 1
ATOM 577 N N . LYS A 1 75 ? -10.754 6.154 4.457 1.00 81.50 75 LYS A N 1
ATOM 578 C CA . LYS A 1 75 ? -9.364 6.486 4.134 1.00 81.50 75 LYS A CA 1
ATOM 579 C C . LYS A 1 75 ? -8.526 5.229 3.869 1.00 81.50 75 LYS A C 1
ATOM 581 O O . LYS A 1 75 ? -7.717 5.243 2.951 1.00 81.50 75 LYS A O 1
ATOM 586 N N . ILE A 1 76 ? -8.708 4.164 4.648 1.00 83.19 76 ILE A N 1
ATOM 587 C CA . ILE A 1 76 ? -8.018 2.878 4.469 1.00 83.19 76 ILE A CA 1
ATOM 588 C C . ILE A 1 76 ? -8.479 2.190 3.185 1.00 83.19 76 ILE A C 1
ATOM 590 O O . ILE A 1 76 ? -7.641 1.708 2.431 1.00 83.19 76 ILE A O 1
ATOM 594 N N . GLU A 1 77 ? -9.786 2.158 2.927 1.00 85.50 77 GLU A N 1
ATOM 595 C CA . GLU A 1 77 ? -10.355 1.579 1.705 1.00 85.50 77 GLU A CA 1
ATOM 596 C C . GLU A 1 77 ? -9.801 2.281 0.459 1.00 85.50 77 GLU A C 1
ATOM 598 O O . GLU A 1 77 ? -9.298 1.612 -0.443 1.00 85.50 77 GLU A O 1
ATOM 603 N N . ASN A 1 78 ? -9.778 3.619 0.463 1.00 84.00 78 ASN A N 1
ATOM 604 C CA . ASN A 1 78 ? -9.180 4.407 -0.615 1.00 84.00 78 ASN A CA 1
ATOM 605 C C . ASN A 1 78 ? -7.674 4.139 -0.753 1.00 84.00 78 ASN A C 1
ATOM 607 O O . ASN A 1 78 ? -7.205 3.878 -1.856 1.00 84.00 78 ASN A O 1
ATOM 611 N N . LEU A 1 79 ? -6.916 4.143 0.352 1.00 85.12 79 LEU A N 1
ATOM 612 C CA . LEU A 1 79 ? -5.474 3.867 0.324 1.00 85.12 79 LEU A CA 1
ATOM 613 C C . LEU A 1 79 ? -5.158 2.467 -0.210 1.00 85.12 79 LEU A C 1
ATOM 615 O O . LEU A 1 79 ? -4.182 2.307 -0.941 1.00 85.12 79 LEU A O 1
ATOM 619 N N . ASN A 1 80 ? -5.957 1.459 0.143 1.00 84.25 80 ASN A N 1
ATOM 620 C CA . ASN A 1 80 ? -5.788 0.098 -0.358 1.00 84.25 80 ASN A CA 1
ATOM 621 C C . ASN A 1 80 ? -6.070 0.029 -1.861 1.00 84.25 80 ASN A C 1
ATOM 623 O O . ASN A 1 80 ? -5.235 -0.492 -2.595 1.00 84.25 80 ASN A O 1
ATOM 627 N N . ALA A 1 81 ? -7.183 0.608 -2.323 1.00 85.69 81 ALA A N 1
ATOM 628 C CA . ALA A 1 81 ? -7.534 0.637 -3.742 1.00 85.69 81 ALA A CA 1
ATOM 629 C C . ALA A 1 81 ? -6.473 1.372 -4.582 1.00 85.69 81 ALA A C 1
ATOM 631 O O . ALA A 1 81 ? -5.985 0.833 -5.575 1.00 85.69 81 ALA A O 1
ATOM 632 N N . GLU A 1 82 ? -6.046 2.561 -4.141 1.00 84.62 82 GLU A N 1
ATOM 633 C CA . GLU A 1 82 ? -4.970 3.325 -4.787 1.00 84.62 82 GLU A CA 1
ATOM 634 C C . GLU A 1 82 ? -3.653 2.532 -4.806 1.00 84.62 82 GLU A C 1
ATOM 636 O O . GLU A 1 82 ? -2.937 2.521 -5.806 1.00 84.62 82 GLU A O 1
ATOM 641 N N . THR A 1 83 ? -3.324 1.839 -3.713 1.00 85.50 83 THR A N 1
ATOM 642 C CA . THR A 1 83 ? -2.107 1.019 -3.621 1.00 85.50 83 THR A CA 1
ATOM 643 C C . THR A 1 83 ? -2.156 -0.167 -4.580 1.00 85.50 83 THR A C 1
ATOM 645 O O . THR A 1 83 ? -1.166 -0.434 -5.259 1.00 85.50 83 THR A O 1
ATOM 648 N N . GLU A 1 84 ? -3.286 -0.866 -4.676 1.00 85.75 84 GLU A N 1
ATOM 649 C CA . GLU A 1 84 ? -3.468 -1.990 -5.601 1.00 85.75 84 GLU A CA 1
ATOM 650 C C . GLU A 1 84 ? -3.353 -1.548 -7.066 1.00 85.75 84 GLU A C 1
ATOM 652 O O . GLU A 1 84 ? -2.634 -2.177 -7.851 1.00 85.75 84 GLU A O 1
ATOM 657 N N . GLU A 1 85 ? -3.980 -0.425 -7.426 1.00 85.94 85 GLU A N 1
ATOM 658 C CA . GLU A 1 85 ? -3.869 0.163 -8.764 1.00 85.94 85 GLU A CA 1
ATOM 659 C C . GLU A 1 85 ? -2.421 0.569 -9.087 1.00 85.94 85 GLU A C 1
ATOM 661 O O . GLU A 1 85 ? -1.902 0.275 -10.173 1.00 85.94 85 GLU A O 1
ATOM 666 N N . LEU A 1 86 ? -1.732 1.198 -8.128 1.00 84.75 86 LEU A N 1
ATOM 667 C CA . LEU A 1 86 ? -0.329 1.580 -8.272 1.00 84.75 86 LEU A CA 1
ATOM 668 C C . LEU A 1 86 ? 0.581 0.360 -8.427 1.00 84.75 86 LEU A C 1
ATOM 670 O O . LEU A 1 86 ? 1.488 0.403 -9.257 1.00 84.75 86 LEU A O 1
ATOM 674 N N . ILE A 1 87 ? 0.350 -0.722 -7.677 1.00 84.25 87 ILE A N 1
ATOM 675 C CA . ILE A 1 87 ? 1.103 -1.980 -7.803 1.00 84.25 87 ILE A CA 1
ATOM 676 C C . ILE A 1 87 ? 0.896 -2.590 -9.193 1.00 84.25 87 ILE A C 1
ATOM 678 O O . ILE A 1 87 ? 1.874 -2.949 -9.850 1.00 84.25 87 ILE A O 1
ATOM 682 N N . SER A 1 88 ? -0.347 -2.651 -9.676 1.00 82.75 88 SER A N 1
ATOM 683 C CA . SER A 1 88 ? -0.659 -3.156 -11.021 1.00 82.75 88 SER A CA 1
ATOM 684 C C . SER A 1 88 ? 0.044 -2.336 -12.111 1.00 82.75 88 SER A C 1
ATOM 686 O O . SER A 1 88 ? 0.738 -2.873 -12.979 1.00 82.75 88 SER A O 1
ATOM 688 N N . THR A 1 89 ? -0.036 -1.007 -12.004 1.00 83.44 89 THR A N 1
ATOM 689 C CA . THR A 1 89 ? 0.623 -0.078 -12.930 1.00 83.44 89 THR A CA 1
ATOM 690 C C . THR A 1 89 ? 2.147 -0.206 -12.879 1.00 83.44 89 THR A C 1
ATOM 692 O O . THR A 1 89 ? 2.812 -0.163 -13.916 1.00 83.44 89 THR A O 1
ATOM 695 N N . LEU A 1 90 ? 2.720 -0.372 -11.684 1.00 84.31 90 LEU A N 1
ATOM 696 C CA . LEU A 1 90 ? 4.149 -0.606 -11.489 1.00 84.31 90 LEU A CA 1
ATOM 697 C C . LEU A 1 90 ? 4.603 -1.878 -12.195 1.00 84.31 90 LEU A C 1
ATOM 699 O O . LEU A 1 90 ? 5.590 -1.831 -12.921 1.00 84.31 90 LEU A O 1
ATOM 703 N N . HIS A 1 91 ? 3.877 -2.982 -12.015 1.00 80.81 91 HIS A N 1
ATOM 704 C CA . HIS A 1 91 ? 4.210 -4.267 -12.625 1.00 80.81 91 HIS A CA 1
ATOM 705 C C . HIS A 1 91 ? 4.251 -4.163 -14.153 1.00 80.81 91 HIS A C 1
ATOM 707 O O . HIS A 1 91 ? 5.241 -4.565 -14.762 1.00 80.81 91 HIS A O 1
ATOM 713 N N . SER A 1 92 ? 3.233 -3.544 -14.760 1.00 84.25 92 SER A N 1
ATOM 714 C CA . SER A 1 92 ? 3.194 -3.324 -16.213 1.00 84.25 92 SER A CA 1
ATOM 715 C C . SER A 1 92 ? 4.366 -2.470 -16.702 1.00 84.25 92 SER A C 1
ATOM 717 O O . SER A 1 92 ? 4.998 -2.794 -17.698 1.00 84.25 92 SER A O 1
ATOM 719 N N . ARG A 1 93 ? 4.691 -1.382 -15.998 1.00 84.25 93 ARG A N 1
ATOM 720 C CA . ARG A 1 93 ? 5.779 -0.478 -16.411 1.00 84.25 93 ARG A CA 1
ATOM 721 C C . ARG A 1 93 ? 7.159 -1.093 -16.237 1.00 84.25 93 ARG A C 1
ATOM 723 O O . ARG A 1 93 ? 8.068 -0.798 -17.009 1.00 84.25 93 ARG A O 1
ATOM 730 N N . ILE A 1 94 ? 7.324 -1.906 -15.200 1.00 82.94 94 ILE A N 1
ATOM 731 C CA . ILE A 1 94 ? 8.538 -2.681 -14.972 1.00 82.94 94 ILE A CA 1
ATOM 732 C C . ILE A 1 94 ? 8.707 -3.686 -16.115 1.00 82.94 94 ILE A C 1
ATOM 734 O O . ILE A 1 94 ? 9.790 -3.726 -16.694 1.00 82.94 94 ILE A O 1
ATOM 738 N N . ASP A 1 95 ? 7.646 -4.404 -16.504 1.00 82.69 95 ASP A N 1
ATOM 739 C CA . ASP A 1 95 ? 7.652 -5.296 -17.675 1.00 82.69 95 ASP A CA 1
ATOM 740 C C . ASP A 1 95 ? 8.066 -4.560 -18.961 1.00 82.69 95 ASP A C 1
ATOM 742 O O . ASP A 1 95 ? 8.983 -4.990 -19.660 1.00 82.69 95 ASP A O 1
ATOM 746 N N . ASP A 1 96 ? 7.478 -3.389 -19.225 1.00 83.69 96 ASP A N 1
ATOM 747 C CA . ASP A 1 96 ? 7.811 -2.573 -20.401 1.00 83.69 96 ASP A CA 1
ATOM 748 C C . ASP A 1 96 ? 9.294 -2.171 -20.450 1.00 83.69 96 ASP A C 1
ATOM 750 O O . ASP A 1 96 ? 9.910 -2.159 -21.520 1.00 83.69 96 ASP A O 1
ATOM 754 N N . ILE A 1 97 ? 9.881 -1.823 -19.299 1.00 80.62 97 ILE A N 1
ATOM 755 C CA . ILE A 1 97 ? 11.307 -1.485 -19.199 1.00 80.62 97 ILE A CA 1
ATOM 756 C C . ILE A 1 97 ? 12.177 -2.730 -19.382 1.00 80.62 97 ILE A C 1
ATOM 758 O O . ILE A 1 97 ? 13.213 -2.657 -20.044 1.00 80.62 97 ILE A O 1
ATOM 762 N N . PHE A 1 98 ? 11.781 -3.865 -18.809 1.00 78.19 98 PHE A N 1
ATOM 763 C CA . PHE A 1 98 ? 12.513 -5.115 -18.977 1.00 78.19 98 PHE A CA 1
ATOM 764 C C . PHE A 1 98 ? 12.568 -5.528 -20.450 1.00 78.19 98 PHE A C 1
ATOM 766 O O . PHE A 1 98 ? 13.664 -5.767 -20.951 1.00 78.19 98 PHE A O 1
ATOM 773 N N . ARG A 1 99 ? 11.442 -5.482 -21.172 1.00 79.62 99 ARG A N 1
ATOM 774 C CA . ARG A 1 99 ? 11.391 -5.739 -22.626 1.00 79.62 99 ARG A CA 1
ATOM 775 C C . ARG A 1 99 ? 12.243 -4.759 -23.433 1.00 79.62 99 ARG A C 1
ATOM 777 O O . ARG A 1 99 ? 12.866 -5.125 -24.430 1.00 79.62 99 ARG A O 1
ATOM 784 N N . TYR A 1 100 ? 12.286 -3.496 -23.011 1.00 80.06 100 TYR A N 1
ATOM 785 C CA . TYR A 1 100 ? 13.153 -2.492 -23.626 1.00 80.06 100 TYR A CA 1
ATOM 786 C C . TYR A 1 100 ? 14.635 -2.835 -23.473 1.00 80.06 100 TYR A C 1
ATOM 788 O O . TYR A 1 100 ? 15.384 -2.745 -24.446 1.00 80.06 100 TYR A O 1
ATOM 796 N N . PHE A 1 101 ? 15.064 -3.257 -22.283 1.00 75.38 101 PHE A N 1
ATOM 797 C CA . PHE A 1 101 ? 16.446 -3.678 -22.072 1.00 75.38 101 PHE A CA 1
ATOM 798 C C . PHE A 1 101 ? 16.767 -5.015 -22.737 1.00 75.38 101 PHE A C 1
ATOM 800 O O . PHE A 1 101 ? 17.848 -5.142 -23.301 1.00 75.38 101 PHE A O 1
ATOM 807 N N . GLU A 1 102 ? 15.832 -5.965 -22.759 1.00 74.19 102 GLU A N 1
ATOM 808 C CA . GLU A 1 102 ? 15.955 -7.210 -23.526 1.00 74.19 102 GLU A CA 1
ATOM 809 C C . GLU A 1 102 ? 16.213 -6.911 -25.009 1.00 74.19 102 GLU A C 1
ATOM 811 O O . GLU A 1 102 ? 17.134 -7.465 -25.598 1.00 74.19 102 GLU A O 1
ATOM 816 N N . SER A 1 103 ? 15.511 -5.929 -25.585 1.00 74.69 103 SER A N 1
ATOM 817 C CA . SER A 1 103 ? 15.748 -5.493 -26.970 1.00 74.69 103 SER A CA 1
ATOM 818 C C . SER A 1 103 ? 17.172 -4.947 -27.188 1.00 74.69 103 SER A C 1
ATOM 820 O O . SER A 1 103 ? 17.752 -5.129 -28.259 1.00 74.69 103 SER A O 1
ATOM 822 N N . PHE A 1 104 ? 17.770 -4.282 -26.191 1.00 69.25 104 PHE A N 1
ATOM 823 C CA . PHE A 1 104 ? 19.182 -3.873 -26.242 1.00 69.25 104 PHE A CA 1
ATOM 824 C C . PHE A 1 104 ? 20.144 -5.062 -26.096 1.00 69.25 104 PHE A C 1
ATOM 826 O O . PHE A 1 104 ? 21.164 -5.123 -26.793 1.00 69.25 104 PHE A O 1
ATOM 833 N N . GLU A 1 105 ? 19.833 -6.004 -25.205 1.00 67.12 105 GLU A N 1
ATOM 834 C CA . GLU A 1 105 ? 20.604 -7.232 -24.989 1.00 67.12 105 GLU A CA 1
ATOM 835 C C . GLU A 1 105 ? 20.599 -8.110 -26.261 1.00 67.12 105 GLU A C 1
ATOM 837 O O . GLU A 1 105 ? 21.659 -8.535 -26.716 1.00 67.12 105 GLU A O 1
ATOM 842 N N . GLU A 1 106 ? 19.461 -8.280 -26.941 1.00 66.19 106 GLU A N 1
ATOM 843 C CA . GLU A 1 106 ? 19.354 -9.019 -28.214 1.00 66.19 106 GLU A CA 1
ATOM 844 C C . GLU A 1 106 ? 20.213 -8.421 -29.339 1.00 66.19 106 GLU A C 1
ATOM 846 O O . GLU A 1 106 ? 20.823 -9.142 -30.140 1.00 66.19 106 GLU A O 1
ATOM 851 N N . ILE A 1 107 ? 20.285 -7.088 -29.408 1.00 60.38 107 ILE A N 1
ATOM 852 C CA . ILE A 1 107 ? 21.114 -6.390 -30.398 1.00 60.38 107 ILE A CA 1
ATOM 853 C C . ILE A 1 107 ? 22.606 -6.593 -30.096 1.00 60.38 107 ILE A C 1
ATOM 855 O O . ILE A 1 107 ? 23.408 -6.661 -31.033 1.00 60.38 107 ILE A O 1
ATOM 859 N N . SER A 1 108 ? 22.978 -6.714 -28.819 1.00 52.81 108 SER A N 1
ATOM 860 C CA . SER A 1 108 ? 24.370 -6.725 -28.356 1.00 52.81 108 SER A CA 1
ATOM 861 C C . SER A 1 108 ? 24.982 -8.108 -28.108 1.00 52.81 108 SER A C 1
ATOM 863 O O . SER A 1 108 ? 26.205 -8.236 -28.179 1.00 52.81 108 SER A O 1
ATOM 865 N N . LEU A 1 109 ? 24.176 -9.148 -27.868 1.00 45.53 109 LEU A N 1
ATOM 866 C CA . LEU A 1 109 ? 24.657 -10.485 -27.491 1.00 45.53 109 LEU A CA 1
ATOM 867 C C . LEU A 1 109 ? 25.057 -11.394 -28.668 1.00 45.53 109 LEU A C 1
ATOM 869 O O . LEU A 1 109 ? 25.768 -12.369 -28.453 1.00 45.53 109 LEU A O 1
ATOM 873 N N . TYR A 1 110 ? 24.657 -11.102 -29.912 1.00 44.19 110 TYR A N 1
ATOM 874 C CA . TYR A 1 110 ? 24.808 -12.056 -31.030 1.00 44.19 110 TYR A CA 1
ATOM 875 C C . TYR A 1 110 ? 25.514 -11.503 -32.269 1.00 44.19 110 TYR A C 1
ATOM 877 O O . TYR A 1 110 ? 24.978 -11.540 -33.384 1.00 44.19 110 TYR A O 1
ATOM 885 N N . THR A 1 111 ? 26.739 -11.009 -32.108 1.00 42.22 111 THR A N 1
ATOM 886 C CA . THR A 1 111 ? 27.579 -10.636 -33.263 1.00 42.22 111 THR A CA 1
ATOM 887 C C . THR A 1 111 ? 28.901 -11.383 -33.363 1.00 42.22 111 THR A C 1
ATOM 889 O O . THR A 1 111 ? 29.398 -11.524 -34.476 1.00 42.22 111 THR A O 1
ATOM 892 N N . VAL A 1 112 ? 29.425 -11.955 -32.280 1.00 41.19 112 VAL A N 1
ATOM 893 C CA . VAL A 1 112 ? 30.574 -12.879 -32.267 1.00 41.19 112 VAL A CA 1
ATOM 894 C C . VAL A 1 112 ? 30.430 -13.727 -30.993 1.00 41.19 112 VAL A C 1
ATOM 896 O O . VAL A 1 112 ? 29.755 -13.278 -30.079 1.00 41.19 112 VAL A O 1
ATOM 899 N N . GLU A 1 113 ? 31.010 -14.923 -30.893 1.00 40.34 113 GLU A N 1
ATOM 900 C CA . GLU A 1 113 ? 30.922 -15.863 -29.746 1.00 40.34 113 GLU A CA 1
ATOM 901 C C . GLU A 1 113 ? 31.502 -15.337 -28.399 1.00 40.34 113 GLU A C 1
ATOM 903 O O . GLU A 1 113 ? 32.091 -16.089 -27.623 1.00 40.34 113 GLU A O 1
ATOM 908 N N . ARG A 1 114 ? 31.401 -14.031 -28.118 1.00 37.56 114 ARG A N 1
ATOM 909 C CA . ARG A 1 114 ? 31.787 -13.340 -26.885 1.00 37.56 114 ARG A CA 1
ATOM 910 C C . ARG A 1 114 ? 30.884 -12.117 -26.668 1.00 37.56 114 ARG A C 1
ATOM 912 O O . ARG A 1 114 ? 30.565 -11.439 -27.647 1.00 37.56 114 ARG A O 1
ATOM 919 N N . PRO A 1 115 ? 30.519 -11.791 -25.415 1.00 43.91 115 PRO A N 1
ATOM 920 C CA . PRO A 1 115 ? 29.793 -10.562 -25.114 1.00 43.91 115 PRO A CA 1
ATOM 921 C C . PRO A 1 115 ? 30.597 -9.345 -25.593 1.00 43.91 115 PRO A C 1
ATOM 923 O O . PRO A 1 115 ? 31.798 -9.243 -25.346 1.00 43.91 115 PRO A O 1
ATOM 926 N N . VAL A 1 116 ? 29.930 -8.438 -26.310 1.00 44.66 116 VAL A N 1
ATOM 927 C CA . VAL A 1 116 ? 30.540 -7.231 -26.902 1.00 44.66 116 VAL A CA 1
ATOM 928 C C . VAL A 1 116 ? 30.933 -6.206 -25.829 1.00 44.66 116 VAL A C 1
ATOM 930 O O . VAL A 1 116 ? 31.783 -5.351 -26.071 1.00 44.66 116 VAL A O 1
ATOM 933 N N . PHE A 1 117 ? 30.356 -6.307 -24.630 1.00 45.78 117 PHE A N 1
ATOM 934 C CA . PHE A 1 117 ? 30.622 -5.403 -23.516 1.00 45.78 117 PHE A CA 1
ATOM 935 C C . PHE A 1 117 ? 31.516 -6.058 -22.455 1.00 45.78 117 PHE A C 1
ATOM 937 O O . PHE A 1 117 ? 31.301 -7.229 -22.123 1.00 45.78 117 PHE A O 1
ATOM 944 N N . PRO A 1 118 ? 32.506 -5.326 -21.907 1.00 41.66 118 PRO A N 1
ATOM 945 C CA . PRO A 1 118 ? 33.334 -5.828 -20.821 1.00 41.66 118 PRO A CA 1
ATOM 946 C C . PRO A 1 118 ? 32.460 -6.092 -19.592 1.00 41.66 118 PRO A C 1
ATOM 948 O O . PRO A 1 118 ? 31.799 -5.195 -19.073 1.00 41.66 118 PRO A O 1
ATOM 951 N N . VAL A 1 119 ? 32.453 -7.343 -19.140 1.00 43.66 119 VAL A N 1
ATOM 952 C CA . VAL A 1 119 ? 31.854 -7.734 -17.863 1.00 43.66 119 VAL A CA 1
ATOM 953 C C . VAL A 1 119 ? 32.882 -7.414 -16.783 1.00 43.66 119 VAL A C 1
ATOM 955 O O . VAL A 1 119 ? 33.712 -8.257 -16.456 1.00 43.66 119 VAL A O 1
ATOM 958 N N . ASP A 1 120 ? 32.874 -6.185 -16.270 1.00 40.22 120 ASP A N 1
ATOM 959 C CA . ASP A 1 120 ? 33.666 -5.858 -15.083 1.00 40.22 120 ASP A CA 1
ATOM 960 C C . ASP A 1 120 ? 32.950 -6.363 -13.829 1.00 40.22 120 ASP A C 1
ATOM 962 O O . ASP A 1 120 ? 31.737 -6.209 -13.671 1.00 40.22 120 ASP A O 1
ATOM 966 N N . SE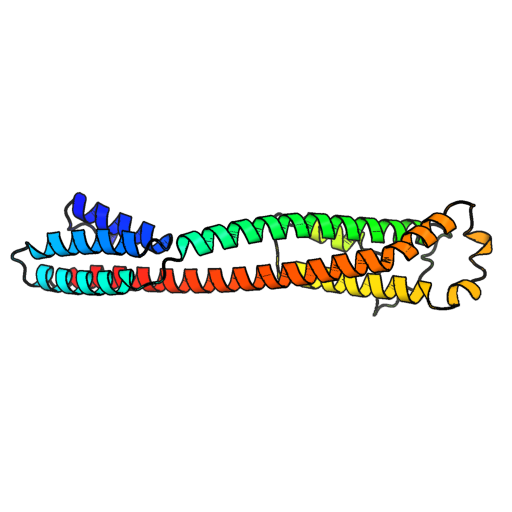R A 1 121 ? 33.707 -6.958 -12.907 1.00 41.75 121 SER A N 1
ATOM 967 C CA . SER A 1 121 ? 33.179 -7.581 -11.685 1.00 41.75 121 SER A CA 1
ATOM 968 C C . SER A 1 121 ? 32.450 -6.609 -10.750 1.00 41.75 121 SER A C 1
ATOM 970 O O . SER A 1 121 ? 31.671 -7.053 -9.909 1.00 41.75 121 SER A O 1
ATOM 972 N N . GLU A 1 122 ? 32.679 -5.301 -10.902 1.00 42.19 122 GLU A N 1
ATOM 973 C CA . GLU A 1 122 ? 32.012 -4.238 -10.136 1.00 42.19 122 GLU A CA 1
ATOM 974 C C . GLU A 1 122 ? 30.710 -3.737 -10.796 1.00 42.19 122 GLU A C 1
ATOM 976 O O . GLU A 1 122 ? 29.830 -3.233 -10.101 1.00 42.19 122 GLU A O 1
ATOM 981 N N . ASN A 1 123 ? 30.542 -3.948 -12.109 1.00 40.09 123 ASN A N 1
ATOM 982 C CA . ASN A 1 123 ? 29.363 -3.582 -12.902 1.00 40.09 123 ASN A CA 1
ATOM 983 C C . ASN A 1 123 ? 28.838 -4.818 -13.653 1.00 40.09 123 ASN A C 1
ATOM 985 O O . ASN A 1 123 ? 28.890 -4.912 -14.878 1.00 40.09 123 ASN A O 1
ATOM 989 N N . GLN A 1 124 ? 28.335 -5.798 -12.900 1.00 40.97 124 GLN A N 1
ATOM 990 C CA . GLN A 1 124 ? 27.734 -7.014 -13.452 1.00 40.97 124 GLN A CA 1
ATOM 991 C C . GLN A 1 124 ? 26.422 -6.713 -14.190 1.00 40.97 124 GLN A C 1
ATOM 993 O O . GLN A 1 124 ? 25.370 -6.788 -13.564 1.00 40.97 124 GLN A O 1
ATOM 998 N N . TYR A 1 125 ? 26.428 -6.425 -15.494 1.00 54.16 125 TYR A N 1
ATOM 999 C CA . TYR A 1 125 ? 25.160 -6.336 -16.231 1.00 54.16 125 TYR A CA 1
ATOM 1000 C C . TYR A 1 125 ? 25.242 -6.774 -17.698 1.00 54.16 125 TYR A C 1
ATOM 1002 O O . TYR A 1 125 ? 25.541 -5.978 -18.585 1.00 54.16 125 TYR A O 1
ATOM 1010 N N . PRO A 1 126 ? 24.884 -8.048 -17.948 1.00 48.12 126 PRO A N 1
ATOM 1011 C CA . PRO A 1 126 ? 24.049 -8.371 -19.104 1.00 48.12 126 PRO A CA 1
ATOM 1012 C C . PRO A 1 126 ? 22.938 -9.386 -18.763 1.00 48.12 126 PRO A C 1
ATOM 1014 O O . PRO A 1 126 ? 22.752 -10.353 -19.493 1.00 48.12 126 PRO A O 1
ATOM 1017 N N . PHE A 1 127 ? 22.239 -9.235 -17.629 1.00 56.09 127 PHE A N 1
ATOM 1018 C CA . PHE A 1 127 ? 21.141 -10.149 -17.280 1.00 56.09 127 PHE A CA 1
ATOM 1019 C C . PHE A 1 127 ? 19.959 -9.439 -16.622 1.00 56.09 127 PHE A C 1
ATOM 1021 O O . PHE A 1 127 ? 19.593 -9.724 -15.474 1.00 56.09 127 PHE A O 1
ATOM 1028 N N . MET A 1 128 ? 19.309 -8.544 -17.367 1.00 61.38 128 MET A N 1
ATOM 1029 C CA . MET A 1 128 ? 17.976 -8.077 -16.976 1.00 61.38 128 MET A CA 1
ATOM 1030 C C . MET A 1 128 ? 16.987 -9.240 -16.851 1.00 61.38 128 MET A C 1
ATOM 1032 O O . MET A 1 128 ? 16.154 -9.236 -15.949 1.00 61.38 128 MET A O 1
ATOM 1036 N N . LEU A 1 129 ? 17.168 -10.293 -17.651 1.00 60.09 129 LEU A N 1
ATOM 1037 C CA . LEU A 1 129 ? 16.370 -11.514 -17.590 1.00 60.09 129 LEU A CA 1
ATOM 1038 C C . LEU A 1 129 ? 16.425 -12.227 -16.224 1.00 60.09 129 LEU A C 1
ATOM 1040 O O . LEU A 1 129 ? 15.399 -12.704 -15.747 1.00 60.09 129 LEU A O 1
ATOM 1044 N N . ILE A 1 130 ? 17.584 -12.282 -15.552 1.00 62.50 130 ILE A N 1
ATOM 1045 C CA . ILE A 1 130 ? 17.691 -12.914 -14.220 1.00 62.50 130 ILE A CA 1
ATOM 1046 C C . ILE A 1 130 ? 16.929 -12.083 -13.184 1.00 62.50 130 ILE A C 1
ATOM 1048 O O . ILE A 1 130 ? 16.107 -12.623 -12.445 1.00 62.50 130 ILE A O 1
ATOM 1052 N N . ALA A 1 131 ? 17.141 -10.763 -13.173 1.00 63.81 131 ALA A N 1
ATOM 1053 C CA . ALA A 1 131 ? 16.437 -9.857 -12.265 1.00 63.81 131 ALA A CA 1
ATOM 1054 C C . ALA A 1 131 ? 14.914 -9.862 -12.507 1.00 63.81 131 ALA A C 1
ATOM 1056 O O . ALA A 1 131 ? 14.134 -9.811 -11.557 1.00 63.81 131 ALA A O 1
ATOM 1057 N N . TYR A 1 132 ? 14.494 -9.970 -13.768 1.00 67.06 132 TYR A N 1
ATOM 1058 C CA . TYR A 1 132 ? 13.096 -10.100 -14.167 1.00 67.06 132 TYR A CA 1
ATOM 1059 C C . TYR A 1 132 ? 12.483 -11.424 -13.705 1.00 67.06 132 TYR A C 1
ATOM 1061 O O . TYR A 1 132 ? 11.415 -11.434 -13.097 1.00 67.06 132 TYR A O 1
ATOM 1069 N N . ASN A 1 133 ? 13.180 -12.544 -13.904 1.00 66.31 133 ASN A N 1
ATOM 1070 C CA . ASN A 1 133 ? 12.715 -13.856 -13.455 1.00 66.31 133 ASN A CA 1
ATOM 1071 C C . ASN A 1 133 ? 12.605 -13.926 -11.923 1.00 66.31 133 ASN A C 1
ATOM 1073 O O . ASN A 1 133 ? 11.631 -14.459 -11.390 1.00 66.31 133 ASN A O 1
ATOM 1077 N N . GLU A 1 134 ? 13.552 -13.339 -11.189 1.00 67.19 134 GLU A N 1
ATOM 1078 C CA . GLU A 1 134 ? 13.476 -13.217 -9.725 1.00 67.19 134 GLU A CA 1
ATOM 1079 C C . GLU A 1 134 ? 12.320 -12.332 -9.240 1.00 67.19 134 GLU A C 1
ATOM 1081 O O . GLU A 1 134 ? 11.828 -12.510 -8.119 1.00 67.19 134 GLU A O 1
ATOM 1086 N N . TYR A 1 135 ? 11.917 -11.363 -10.059 1.00 68.31 135 TYR A N 1
ATOM 1087 C CA . TYR A 1 135 ? 10.786 -10.486 -9.801 1.00 68.31 135 TYR A CA 1
ATOM 1088 C C . TYR A 1 135 ? 9.448 -11.193 -10.068 1.00 68.31 135 TYR A C 1
ATOM 1090 O O . TYR A 1 135 ? 8.588 -11.210 -9.188 1.00 68.31 135 TYR A O 1
ATOM 1098 N N . LEU A 1 136 ? 9.301 -11.854 -11.221 1.00 65.81 136 LEU A N 1
ATOM 1099 C CA . LEU A 1 136 ? 8.086 -12.577 -11.616 1.00 65.81 136 LEU A CA 1
ATOM 1100 C C . LEU A 1 136 ? 7.787 -13.811 -10.756 1.00 65.81 136 LEU A C 1
ATOM 1102 O O . LEU A 1 136 ? 6.628 -14.165 -10.546 1.00 65.81 136 LEU A O 1
ATOM 1106 N N . THR A 1 137 ? 8.819 -14.496 -10.260 1.00 62.72 137 THR A N 1
ATOM 1107 C CA . THR A 1 137 ? 8.649 -15.728 -9.466 1.00 62.72 137 THR A CA 1
ATOM 1108 C C . THR A 1 137 ? 8.089 -15.477 -8.062 1.00 62.72 137 THR A C 1
ATOM 1110 O O . THR A 1 137 ? 7.699 -16.427 -7.375 1.00 62.72 137 THR A O 1
ATOM 1113 N N . LYS A 1 138 ? 7.984 -14.217 -7.619 1.00 57.12 138 LYS A N 1
ATOM 1114 C CA . LYS A 1 138 ? 7.352 -13.876 -6.342 1.00 57.12 138 LYS A CA 1
ATOM 1115 C C . LYS A 1 138 ? 5.845 -13.681 -6.495 1.00 57.12 138 LYS A C 1
ATOM 1117 O O . LYS A 1 138 ? 5.375 -12.734 -7.107 1.00 57.12 138 LYS A O 1
ATOM 1122 N N . LYS A 1 139 ? 5.079 -14.537 -5.812 1.00 53.47 139 LYS A N 1
ATOM 1123 C CA . LYS A 1 139 ? 3.609 -14.453 -5.712 1.00 53.47 139 LYS A CA 1
ATOM 1124 C C . LYS A 1 139 ? 3.092 -13.251 -4.897 1.00 53.47 139 LYS A C 1
ATOM 1126 O O . LYS A 1 139 ? 1.886 -13.044 -4.855 1.00 53.47 139 LYS A O 1
ATOM 1131 N N . ALA A 1 140 ? 3.966 -12.492 -4.231 1.00 58.56 140 ALA A N 1
ATOM 1132 C CA . ALA A 1 140 ? 3.602 -11.351 -3.390 1.00 58.56 140 ALA A CA 1
ATOM 1133 C C . ALA A 1 140 ? 4.564 -10.171 -3.605 1.00 58.56 140 ALA A C 1
ATOM 1135 O O . ALA A 1 140 ? 5.771 -10.372 -3.761 1.00 58.56 140 ALA A O 1
ATOM 1136 N N . PHE A 1 141 ? 4.019 -8.950 -3.580 1.00 59.88 141 PHE A N 1
ATOM 1137 C CA . PHE A 1 141 ? 4.770 -7.697 -3.678 1.00 59.88 141 PHE A CA 1
ATOM 1138 C C . PHE A 1 141 ? 5.776 -7.565 -2.522 1.00 59.88 141 PHE A C 1
ATOM 1140 O O . PHE A 1 141 ? 5.395 -7.585 -1.352 1.00 59.88 141 PHE A O 1
ATOM 1147 N N . ASP A 1 142 ? 7.061 -7.413 -2.850 1.00 71.12 142 ASP A N 1
ATOM 1148 C CA . ASP A 1 142 ? 8.148 -7.222 -1.886 1.00 71.12 142 ASP A CA 1
ATOM 1149 C C . ASP A 1 142 ? 8.809 -5.856 -2.106 1.00 71.12 142 ASP A C 1
ATOM 1151 O O . ASP A 1 142 ? 9.528 -5.632 -3.084 1.00 71.12 142 ASP A O 1
ATOM 1155 N N . GLN A 1 143 ? 8.555 -4.945 -1.167 1.00 64.88 143 GLN A N 1
ATOM 1156 C CA . GLN A 1 143 ? 8.993 -3.549 -1.218 1.00 64.88 143 GLN A CA 1
ATOM 1157 C C . GLN A 1 143 ? 10.526 -3.428 -1.284 1.00 64.88 143 GLN A C 1
ATOM 1159 O O . GLN A 1 143 ? 11.059 -2.583 -2.005 1.00 64.88 143 GLN A O 1
ATOM 1164 N N . TYR A 1 144 ? 11.252 -4.295 -0.570 1.00 66.00 144 TYR A N 1
ATOM 1165 C CA . TYR A 1 144 ? 12.715 -4.257 -0.527 1.00 66.00 144 TYR A CA 1
ATOM 1166 C C . TYR A 1 144 ? 13.319 -4.667 -1.867 1.00 66.00 144 TYR A C 1
ATOM 1168 O O . TYR A 1 144 ? 14.242 -4.012 -2.356 1.00 66.00 144 TYR A O 1
ATOM 1176 N N . LYS A 1 145 ? 12.745 -5.695 -2.500 1.00 71.81 145 LYS A N 1
ATOM 1177 C CA . LYS A 1 145 ? 13.152 -6.112 -3.845 1.00 71.81 145 LYS A CA 1
ATOM 1178 C C . LYS A 1 145 ? 12.821 -5.071 -4.906 1.00 71.81 145 LYS A C 1
ATOM 1180 O O . LYS A 1 145 ? 13.620 -4.867 -5.813 1.00 71.81 145 LYS A O 1
ATOM 1185 N N . LEU A 1 146 ? 11.689 -4.376 -4.792 1.00 74.75 146 LEU A N 1
ATOM 1186 C CA . LEU A 1 146 ? 11.332 -3.332 -5.752 1.00 74.75 146 LEU A CA 1
ATOM 1187 C C . LEU A 1 146 ? 12.334 -2.166 -5.734 1.00 74.75 146 LEU A C 1
ATOM 1189 O O . LEU A 1 146 ? 12.744 -1.697 -6.794 1.00 74.75 146 LEU A O 1
ATOM 1193 N N . LYS A 1 147 ? 12.793 -1.738 -4.551 1.00 76.75 147 LYS A N 1
ATOM 1194 C CA . LYS A 1 147 ? 13.852 -0.722 -4.435 1.00 76.75 147 LYS A CA 1
ATOM 1195 C C . LYS A 1 147 ? 15.140 -1.147 -5.140 1.00 76.75 147 LYS A C 1
ATOM 1197 O O . LYS A 1 147 ? 15.782 -0.332 -5.802 1.00 76.75 147 LYS A O 1
ATOM 1202 N N . GLU A 1 148 ? 15.523 -2.410 -4.981 1.00 75.44 148 GLU A N 1
ATOM 1203 C CA . GLU A 1 148 ? 16.692 -2.969 -5.651 1.00 75.44 148 GLU A CA 1
ATOM 1204 C C . GLU A 1 148 ? 16.506 -2.967 -7.170 1.00 75.44 148 GLU A C 1
ATOM 1206 O O . GLU A 1 148 ? 17.372 -2.459 -7.877 1.00 75.44 148 GLU A O 1
ATOM 1211 N N . ILE A 1 149 ? 15.356 -3.439 -7.660 1.00 75.81 149 ILE A N 1
ATOM 1212 C CA . ILE A 1 149 ? 15.015 -3.435 -9.087 1.00 75.81 149 ILE A CA 1
ATOM 1213 C C . ILE A 1 149 ? 15.122 -2.024 -9.654 1.00 75.81 149 ILE A C 1
ATOM 1215 O O . ILE A 1 149 ? 15.847 -1.848 -10.623 1.00 75.81 149 ILE A O 1
ATOM 1219 N N . ILE A 1 150 ? 14.498 -1.017 -9.031 1.00 77.62 150 ILE A N 1
ATOM 1220 C CA . ILE A 1 150 ? 14.568 0.384 -9.486 1.00 77.62 150 ILE A CA 1
ATOM 1221 C C . ILE A 1 150 ? 16.024 0.826 -9.663 1.00 77.62 150 ILE A C 1
ATOM 1223 O O . ILE A 1 150 ? 16.385 1.307 -10.734 1.00 77.62 150 ILE A O 1
ATOM 1227 N N . LYS A 1 151 ? 16.879 0.578 -8.662 1.00 79.38 151 LYS A N 1
ATOM 1228 C CA . LYS A 1 151 ? 18.308 0.913 -8.735 1.00 79.38 151 LYS A CA 1
ATOM 1229 C C . LYS A 1 151 ? 19.011 0.188 -9.889 1.00 79.38 151 LYS A C 1
ATOM 1231 O O . LYS A 1 151 ? 19.850 0.777 -10.569 1.00 79.38 151 LYS A O 1
ATOM 1236 N N . ARG A 1 152 ? 18.675 -1.084 -10.136 1.00 76.25 152 ARG A N 1
ATOM 1237 C CA . ARG A 1 152 ? 19.201 -1.837 -11.286 1.00 76.25 152 ARG A CA 1
ATOM 1238 C C . ARG A 1 152 ? 18.740 -1.224 -12.614 1.00 76.25 152 ARG A C 1
ATOM 1240 O O . ARG A 1 152 ? 19.574 -1.050 -13.496 1.00 76.25 152 ARG A O 1
ATOM 1247 N N . LEU A 1 153 ? 17.462 -0.842 -12.742 1.00 79.00 153 LEU A N 1
ATOM 1248 C CA . LEU A 1 153 ? 16.928 -0.176 -13.941 1.00 79.00 153 LEU A CA 1
ATOM 1249 C C . LEU A 1 153 ? 17.649 1.154 -14.210 1.00 79.00 153 LEU A C 1
ATOM 1251 O O . LEU A 1 153 ? 17.996 1.445 -15.352 1.00 79.00 153 LEU A O 1
ATOM 1255 N N . GLU A 1 154 ? 17.893 1.952 -13.168 1.00 79.38 154 GLU A N 1
ATOM 1256 C CA . GLU A 1 154 ? 18.614 3.227 -13.263 1.00 79.38 154 GLU A CA 1
ATOM 1257 C C . GLU A 1 154 ? 20.055 3.039 -13.739 1.00 79.38 154 GLU A C 1
ATOM 1259 O O . GLU A 1 154 ? 20.480 3.705 -14.686 1.00 79.38 154 GLU A O 1
ATOM 1264 N N . ASN A 1 155 ? 20.785 2.105 -13.122 1.00 75.06 155 ASN A N 1
ATOM 1265 C CA . ASN A 1 155 ? 22.162 1.790 -13.497 1.00 75.06 155 ASN A CA 1
ATOM 1266 C C . ASN A 1 155 ? 22.249 1.303 -14.949 1.00 75.06 155 ASN A C 1
ATOM 1268 O O . ASN A 1 155 ? 23.126 1.732 -15.697 1.00 75.06 155 ASN A O 1
ATOM 1272 N N . GLN A 1 156 ? 21.308 0.455 -15.363 1.00 72.75 156 GLN A N 1
ATOM 1273 C CA . GLN A 1 156 ? 21.248 -0.073 -16.722 1.00 72.75 156 GLN A CA 1
ATOM 1274 C C . GLN A 1 156 ? 20.920 1.006 -17.747 1.00 72.75 156 GLN A C 1
ATOM 1276 O O . GLN A 1 156 ? 21.566 1.103 -18.789 1.00 72.75 156 GLN A O 1
ATOM 1281 N N . LEU A 1 157 ? 19.966 1.887 -17.443 1.00 75.69 157 LEU A N 1
ATOM 1282 C CA . LEU A 1 157 ? 19.682 3.018 -18.316 1.00 75.69 157 LEU A CA 1
ATOM 1283 C C . LEU A 1 157 ? 20.894 3.952 -18.434 1.00 75.69 157 LEU A C 1
ATOM 1285 O O . LEU A 1 157 ? 21.203 4.405 -19.535 1.00 75.69 157 LEU A O 1
ATOM 1289 N N . ALA A 1 158 ? 21.591 4.226 -17.327 1.00 70.94 158 ALA A N 1
ATOM 1290 C CA . ALA A 1 158 ? 22.800 5.046 -17.327 1.00 70.94 158 ALA A CA 1
ATOM 1291 C C . ALA A 1 158 ? 23.911 4.427 -18.190 1.00 70.94 158 ALA A C 1
ATOM 1293 O O . ALA A 1 158 ? 24.539 5.147 -18.966 1.00 70.94 158 ALA A O 1
ATOM 1294 N N . PHE A 1 159 ? 24.085 3.106 -18.119 1.00 70.81 159 PHE A N 1
ATOM 1295 C CA . PHE A 1 159 ? 25.009 2.353 -18.966 1.00 70.81 159 PHE A CA 1
ATOM 1296 C C . PHE A 1 159 ? 24.664 2.470 -20.460 1.00 70.81 159 PHE A C 1
ATOM 1298 O O . PHE A 1 159 ? 25.514 2.822 -21.275 1.00 70.81 159 PHE A O 1
ATOM 1305 N N . TYR A 1 160 ? 23.404 2.268 -20.853 1.00 67.94 160 TYR A N 1
ATOM 1306 C CA . TYR A 1 160 ? 23.018 2.418 -22.264 1.00 67.94 160 TYR A CA 1
ATOM 1307 C C . TYR A 1 160 ? 23.097 3.870 -22.764 1.00 67.94 160 TYR A C 1
ATOM 1309 O O . TYR A 1 160 ? 23.367 4.108 -23.946 1.00 67.94 160 TYR A O 1
ATOM 1317 N N . ILE A 1 161 ? 22.891 4.857 -21.886 1.00 68.25 161 ILE A N 1
ATOM 1318 C CA . ILE A 1 161 ? 23.099 6.272 -22.214 1.00 68.25 161 ILE A CA 1
ATOM 1319 C C . ILE A 1 161 ? 24.586 6.552 -22.431 1.00 68.25 161 ILE A C 1
ATOM 1321 O O . ILE A 1 161 ? 24.915 7.158 -23.455 1.00 68.25 161 ILE A O 1
ATOM 1325 N N . SER A 1 162 ? 25.472 6.103 -21.533 1.00 63.03 162 SER A N 1
ATOM 1326 C CA . SER A 1 162 ? 26.915 6.331 -21.674 1.00 63.03 162 SER A CA 1
ATOM 1327 C C . SER A 1 162 ? 27.432 5.712 -22.970 1.00 63.03 162 SER A C 1
ATOM 1329 O O . SER A 1 162 ? 28.006 6.436 -23.781 1.00 63.03 162 SER A O 1
ATOM 1331 N N . LEU A 1 163 ? 27.071 4.458 -23.268 1.00 60.53 163 LEU A N 1
ATOM 1332 C CA . LEU A 1 163 ? 27.379 3.800 -24.546 1.00 60.53 163 LEU A CA 1
ATOM 1333 C C . LEU A 1 163 ? 26.943 4.609 -25.780 1.00 60.53 163 LEU A C 1
ATOM 1335 O O . LEU A 1 163 ? 27.569 4.531 -26.834 1.00 60.53 163 LEU A O 1
ATOM 1339 N N . SER A 1 164 ? 25.854 5.373 -25.674 1.00 60.31 164 SER A N 1
ATOM 1340 C CA . SER A 1 164 ? 25.292 6.144 -26.787 1.00 60.31 164 SER A CA 1
ATOM 1341 C C . SER A 1 164 ? 25.904 7.539 -26.984 1.00 60.31 164 SER A C 1
ATOM 1343 O O . SER A 1 164 ? 25.694 8.140 -28.048 1.00 60.31 164 SER A O 1
ATOM 1345 N N . GLN A 1 165 ? 26.586 8.067 -25.961 1.00 58.09 165 GLN A N 1
ATOM 1346 C CA . GLN A 1 165 ? 27.221 9.393 -25.927 1.00 58.09 165 GLN A CA 1
ATOM 1347 C C . GLN A 1 165 ? 28.717 9.318 -26.208 1.00 58.09 165 GLN A C 1
ATOM 1349 O O . GLN A 1 165 ? 29.299 10.212 -26.825 1.00 58.09 165 GLN A O 1
ATOM 1354 N N . GLU A 1 166 ? 29.340 8.251 -25.731 1.00 52.09 166 GLU A N 1
ATOM 1355 C CA . GLU A 1 166 ? 30.751 8.005 -25.891 1.00 52.09 166 GLU A CA 1
ATOM 1356 C C . GLU A 1 166 ? 31.033 7.766 -27.390 1.00 52.09 166 GLU A C 1
ATOM 1358 O O . GLU A 1 166 ? 30.413 6.924 -28.047 1.00 52.09 166 GLU A O 1
ATOM 1363 N N . ARG A 1 167 ? 31.976 8.524 -27.978 1.00 43.50 167 ARG A N 1
ATOM 1364 C CA . ARG A 1 167 ? 32.460 8.319 -29.366 1.00 43.50 167 ARG A CA 1
ATOM 1365 C C . ARG A 1 167 ? 33.092 6.932 -29.572 1.00 43.50 167 ARG A C 1
ATOM 1367 O O . ARG A 1 167 ? 33.636 6.645 -30.631 1.00 43.50 167 ARG A O 1
ATOM 1374 N N . THR A 1 168 ? 33.017 6.060 -28.582 1.00 42.91 168 THR A N 1
ATOM 1375 C CA . THR A 1 168 ? 33.474 4.676 -28.562 1.00 42.91 168 THR A CA 1
ATOM 1376 C C . THR A 1 168 ? 32.810 3.859 -29.666 1.00 42.91 168 THR A C 1
ATOM 1378 O O . THR A 1 168 ? 33.480 3.019 -30.248 1.00 42.91 168 THR A O 1
ATOM 1381 N N . PHE A 1 169 ? 31.588 4.188 -30.108 1.00 44.28 169 PHE A N 1
ATOM 1382 C CA . PHE A 1 169 ? 31.016 3.591 -31.329 1.00 44.28 169 PHE A CA 1
ATOM 1383 C C . PHE A 1 169 ? 31.767 3.953 -32.625 1.00 44.28 169 PHE A C 1
ATOM 1385 O O . PHE A 1 169 ? 31.715 3.186 -33.582 1.00 44.28 169 PHE A O 1
ATOM 1392 N N . ALA A 1 170 ? 32.472 5.089 -32.665 1.00 38.31 170 ALA A N 1
ATOM 1393 C CA . ALA A 1 170 ? 33.335 5.476 -33.784 1.00 38.31 170 ALA A CA 1
ATOM 1394 C C . ALA A 1 170 ? 34.744 4.853 -33.691 1.00 38.31 170 ALA A C 1
ATOM 1396 O O . ALA A 1 170 ? 35.398 4.698 -34.717 1.00 38.31 170 ALA A O 1
ATOM 1397 N N . ASN A 1 171 ? 35.192 4.453 -32.493 1.00 38.03 171 ASN A N 1
ATOM 1398 C CA . ASN A 1 171 ? 36.463 3.739 -32.291 1.00 38.03 171 ASN A CA 1
ATOM 1399 C C . ASN A 1 171 ? 36.313 2.209 -32.319 1.00 38.03 171 ASN A C 1
ATOM 1401 O O . ASN A 1 171 ? 37.292 1.492 -32.527 1.00 38.03 171 ASN A O 1
ATOM 1405 N N . TYR A 1 172 ? 35.099 1.683 -32.166 1.00 43.12 172 TYR A N 1
ATOM 1406 C CA . TYR A 1 172 ? 34.808 0.295 -32.475 1.00 43.12 172 TYR A CA 1
ATOM 1407 C C . TYR A 1 172 ? 34.633 0.152 -33.992 1.00 43.12 172 TYR A C 1
ATOM 1409 O O . TYR A 1 172 ? 33.531 0.260 -34.529 1.00 43.12 172 TYR A O 1
ATOM 1417 N N . HIS A 1 173 ? 35.707 -0.252 -34.671 1.00 40.53 173 HIS A N 1
ATOM 1418 C CA . HIS A 1 173 ? 35.699 -0.891 -36.000 1.00 40.53 173 HIS A CA 1
ATOM 1419 C C . HIS A 1 173 ? 34.745 -2.118 -36.122 1.00 40.53 173 HIS A C 1
ATOM 1421 O O . HIS A 1 173 ? 34.770 -2.841 -37.115 1.00 40.53 173 HIS A O 1
ATOM 1427 N N . PHE A 1 174 ? 33.876 -2.366 -35.137 1.00 40.28 174 PHE A N 1
ATOM 1428 C CA . PHE A 1 174 ? 32.788 -3.337 -35.158 1.00 40.28 174 PHE A CA 1
ATOM 1429 C C . PHE A 1 174 ? 31.551 -2.856 -35.927 1.00 40.28 174 PHE A C 1
ATOM 1431 O O . PHE A 1 174 ? 30.785 -3.702 -36.386 1.00 40.28 174 PHE A O 1
ATOM 1438 N N . ALA A 1 175 ? 31.350 -1.545 -36.114 1.00 42.19 175 ALA A N 1
ATOM 1439 C CA . ALA A 1 175 ? 30.187 -1.029 -36.844 1.00 42.19 175 ALA A CA 1
ATOM 1440 C C . ALA A 1 175 ? 30.073 -1.629 -38.264 1.00 42.19 175 ALA A C 1
ATOM 1442 O O . ALA A 1 175 ? 28.988 -2.036 -38.669 1.00 42.19 175 ALA A O 1
ATOM 1443 N N . ASP A 1 176 ? 31.188 -1.839 -38.966 1.00 40.97 176 ASP A N 1
ATOM 1444 C CA . ASP A 1 176 ? 31.167 -2.383 -40.333 1.00 40.97 176 ASP A CA 1
ATOM 1445 C C . ASP A 1 176 ? 30.805 -3.877 -40.427 1.00 40.97 176 ASP A C 1
ATOM 1447 O O . ASP A 1 176 ? 30.324 -4.326 -41.466 1.00 40.97 176 ASP A O 1
ATOM 1451 N N . LYS A 1 177 ? 30.973 -4.664 -39.352 1.00 41.53 177 LYS A N 1
ATOM 1452 C CA . LYS A 1 177 ? 30.559 -6.086 -39.321 1.00 41.53 177 LYS A CA 1
ATOM 1453 C C . LYS A 1 177 ? 29.217 -6.318 -38.618 1.00 41.53 177 LYS A C 1
ATOM 1455 O O . LYS A 1 177 ? 28.564 -7.326 -38.881 1.00 41.53 177 LYS A O 1
ATOM 1460 N N . ILE A 1 178 ? 28.792 -5.398 -37.747 1.00 43.53 178 ILE A N 1
ATOM 1461 C CA . ILE A 1 178 ? 27.532 -5.474 -36.985 1.00 43.53 178 ILE A CA 1
ATOM 1462 C C . ILE A 1 178 ? 26.336 -4.951 -37.795 1.00 43.53 178 ILE A C 1
ATOM 1464 O O . ILE A 1 178 ? 25.204 -5.397 -37.578 1.00 43.53 178 ILE A O 1
ATOM 1468 N N . ILE A 1 179 ? 26.554 -4.069 -38.777 1.00 45.94 179 ILE A N 1
ATOM 1469 C CA . ILE A 1 179 ? 25.487 -3.553 -39.644 1.00 45.94 179 ILE A CA 1
ATOM 1470 C C . ILE A 1 179 ? 25.133 -4.600 -40.720 1.00 45.94 179 ILE A C 1
ATOM 1472 O O . ILE A 1 179 ? 25.312 -4.415 -41.921 1.00 45.94 179 ILE A O 1
ATOM 1476 N N . LYS A 1 180 ? 24.509 -5.709 -40.302 1.00 47.69 180 LYS A N 1
ATOM 1477 C CA . LYS A 1 180 ? 23.430 -6.276 -41.123 1.00 47.69 180 LYS A CA 1
ATOM 1478 C C . LYS A 1 180 ? 22.354 -5.190 -41.189 1.00 47.69 180 LYS A C 1
ATOM 1480 O O . LYS A 1 180 ? 21.821 -4.810 -40.145 1.00 47.69 180 LYS A O 1
ATOM 1485 N N . LYS A 1 181 ? 22.093 -4.653 -42.390 1.00 45.91 181 LYS A N 1
ATOM 1486 C CA . LYS A 1 181 ? 21.074 -3.621 -42.680 1.00 45.91 181 LYS A CA 1
ATOM 1487 C C . LYS A 1 181 ? 19.766 -3.951 -41.937 1.00 45.91 181 LYS A C 1
ATOM 1489 O O . LYS A 1 181 ? 19.030 -4.826 -42.367 1.00 45.91 181 LYS A O 1
ATOM 1494 N N . GLY A 1 182 ? 19.529 -3.317 -40.788 1.00 50.84 182 GLY A N 1
ATOM 1495 C CA . GLY A 1 182 ? 18.398 -3.610 -39.898 1.00 50.84 182 GLY A CA 1
ATOM 1496 C C . GLY A 1 182 ? 18.711 -3.340 -38.425 1.00 50.84 182 GLY A C 1
ATOM 1497 O O . GLY A 1 182 ? 18.033 -2.536 -37.797 1.00 50.84 182 GLY A O 1
ATOM 1498 N N . LYS A 1 183 ? 19.806 -3.903 -37.890 1.00 56.94 183 LYS A N 1
ATOM 1499 C CA . LYS A 1 183 ? 20.125 -3.816 -36.446 1.00 56.94 183 LYS A CA 1
ATOM 1500 C C . LYS A 1 183 ? 20.493 -2.402 -35.967 1.00 56.94 183 LYS A C 1
ATOM 1502 O O . LYS A 1 183 ? 20.201 -2.037 -34.834 1.00 56.94 183 LYS A O 1
ATOM 1507 N N . TYR A 1 184 ? 21.095 -1.585 -36.835 1.00 58.41 184 TYR A N 1
ATOM 1508 C CA . TYR A 1 184 ? 21.417 -0.186 -36.523 1.00 58.41 184 TYR A CA 1
ATOM 1509 C C . TYR A 1 184 ? 20.169 0.702 -36.424 1.00 58.41 184 TYR A C 1
ATOM 1511 O O . TYR A 1 184 ? 20.099 1.553 -35.544 1.00 58.41 184 TYR A O 1
ATOM 1519 N N . ALA A 1 185 ? 19.168 0.480 -37.284 1.00 60.81 185 ALA A N 1
ATOM 1520 C CA . ALA A 1 185 ? 17.908 1.218 -37.224 1.00 60.81 185 ALA A CA 1
ATOM 1521 C C . ALA A 1 185 ? 17.181 0.932 -35.902 1.00 60.81 185 ALA A C 1
ATOM 1523 O O . ALA A 1 185 ? 16.821 1.870 -35.197 1.00 60.81 185 ALA A O 1
ATOM 1524 N N . SER A 1 186 ? 17.101 -0.342 -35.501 1.00 63.56 186 SER A N 1
ATOM 1525 C CA . SER A 1 186 ? 16.546 -0.748 -34.203 1.00 63.56 186 SER A CA 1
ATOM 1526 C C . SER A 1 186 ? 17.301 -0.132 -33.018 1.00 63.56 186 SER A C 1
ATOM 1528 O O . SER A 1 186 ? 16.679 0.327 -32.064 1.00 63.56 186 SER A O 1
ATOM 1530 N N . PHE A 1 187 ? 18.634 -0.036 -33.082 1.00 65.06 187 PHE A N 1
ATOM 1531 C CA . PHE A 1 187 ? 19.422 0.650 -32.051 1.00 65.06 187 PHE A CA 1
ATOM 1532 C C . PHE A 1 187 ? 19.116 2.154 -31.971 1.00 65.06 187 PHE A C 1
ATOM 1534 O O . PHE A 1 187 ? 18.942 2.689 -30.877 1.00 65.06 187 PHE A O 1
ATOM 1541 N N . VAL A 1 188 ? 19.035 2.851 -33.110 1.00 66.62 188 VAL A N 1
ATOM 1542 C CA . VAL A 1 188 ? 18.697 4.285 -33.149 1.00 66.62 188 VAL A CA 1
ATOM 1543 C C . VAL A 1 188 ? 17.277 4.525 -32.629 1.00 66.62 188 VAL A C 1
ATOM 1545 O O . VAL A 1 188 ? 17.062 5.453 -31.849 1.00 66.62 188 VAL A O 1
ATOM 1548 N N . GLU A 1 189 ? 16.319 3.672 -32.992 1.00 73.12 189 GLU A N 1
ATOM 1549 C CA . GLU A 1 189 ? 14.951 3.716 -32.464 1.00 73.12 189 GLU A CA 1
ATOM 1550 C C . GLU A 1 189 ? 14.918 3.549 -30.943 1.00 73.12 189 GLU A C 1
ATOM 1552 O O . GLU A 1 189 ? 14.241 4.310 -30.251 1.00 73.12 189 GLU A O 1
ATOM 1557 N N . LEU A 1 190 ? 15.677 2.594 -30.404 1.00 71.75 190 LEU A N 1
ATOM 1558 C CA . LEU A 1 190 ? 15.789 2.390 -28.964 1.00 71.75 190 LEU A CA 1
ATOM 1559 C C . LEU A 1 190 ? 16.484 3.568 -28.265 1.00 71.75 190 LEU A C 1
ATOM 1561 O O . LEU A 1 190 ? 16.002 4.035 -27.233 1.00 71.75 190 LEU A O 1
ATOM 1565 N N . LYS A 1 191 ? 17.556 4.119 -28.853 1.00 72.00 191 LYS A N 1
ATOM 1566 C CA . LYS A 1 191 ? 18.221 5.339 -28.363 1.00 72.00 191 LYS A CA 1
ATOM 1567 C C . LYS A 1 191 ? 17.237 6.507 -28.266 1.00 72.00 191 LYS A C 1
ATOM 1569 O O . LYS A 1 191 ? 17.207 7.204 -27.255 1.00 72.00 191 LYS A O 1
ATOM 1574 N N . ASN A 1 192 ? 16.384 6.687 -29.272 1.00 79.31 192 ASN A N 1
ATOM 1575 C CA . ASN A 1 192 ? 15.377 7.750 -29.278 1.00 79.31 192 ASN A CA 1
ATOM 1576 C C . ASN A 1 192 ? 14.315 7.576 -28.175 1.00 79.31 192 ASN A C 1
ATOM 1578 O O . ASN A 1 192 ? 13.730 8.562 -27.730 1.00 79.31 192 ASN A O 1
ATOM 1582 N N . LYS A 1 193 ? 14.101 6.348 -27.682 1.00 82.75 193 LYS A N 1
ATOM 1583 C CA . LYS A 1 193 ? 13.188 6.052 -26.566 1.00 82.75 193 LYS A CA 1
ATOM 1584 C C . LYS A 1 193 ? 13.827 6.222 -25.177 1.00 82.75 193 LYS A C 1
ATOM 1586 O O . LYS A 1 193 ? 13.105 6.200 -24.183 1.00 82.75 193 LYS A O 1
ATOM 1591 N N . GLN A 1 194 ? 15.139 6.451 -25.060 1.00 80.88 194 GLN A N 1
ATOM 1592 C CA . GLN A 1 194 ? 15.835 6.536 -23.760 1.00 80.88 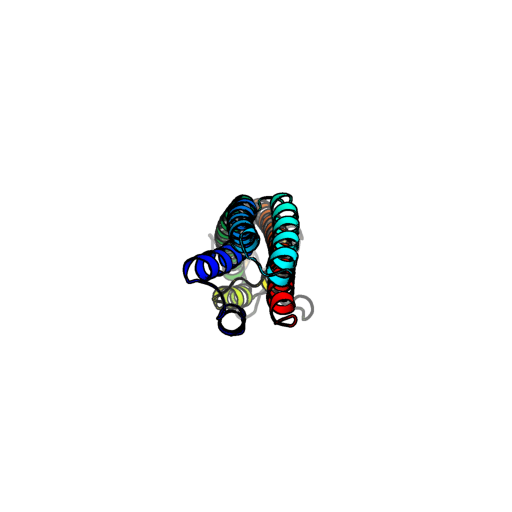194 GLN A CA 1
ATOM 1593 C C . GLN A 1 194 ? 15.208 7.551 -22.793 1.00 80.88 194 GLN A C 1
ATOM 1595 O O . GLN A 1 194 ? 15.021 7.255 -21.612 1.00 80.88 194 GLN A O 1
ATOM 1600 N N . GLN A 1 195 ? 14.850 8.740 -23.285 1.00 84.00 195 GLN A N 1
ATOM 1601 C CA . GLN A 1 195 ? 14.250 9.781 -22.448 1.00 84.00 195 GLN A CA 1
ATOM 1602 C C . GLN A 1 195 ? 12.855 9.384 -21.945 1.00 84.00 195 GLN A C 1
ATOM 1604 O O . GLN A 1 195 ? 12.515 9.678 -20.799 1.00 84.00 195 GLN A O 1
ATOM 1609 N N . GLN A 1 196 ? 12.073 8.679 -22.767 1.00 87.81 196 GLN A N 1
ATOM 1610 C CA . GLN A 1 196 ? 10.783 8.125 -22.363 1.00 87.81 196 GLN A CA 1
ATOM 1611 C C . GLN A 1 196 ? 10.975 7.113 -21.226 1.00 87.81 196 GLN A C 1
ATOM 1613 O O . GLN A 1 196 ? 10.338 7.235 -20.183 1.00 87.81 196 GLN A O 1
ATOM 1618 N N . TYR A 1 197 ? 11.905 6.165 -21.361 1.00 85.19 197 TYR A N 1
ATOM 1619 C CA . TYR A 1 197 ? 12.149 5.165 -20.316 1.00 85.19 197 TYR A CA 1
ATOM 1620 C C . TYR A 1 197 ? 12.743 5.758 -19.032 1.00 85.19 197 TYR A C 1
ATOM 1622 O O . TYR A 1 197 ? 12.386 5.317 -17.940 1.00 85.19 197 TYR A O 1
ATOM 1630 N N . LYS A 1 198 ? 13.536 6.837 -19.122 1.00 85.88 198 LYS A N 1
ATOM 1631 C CA . LYS A 1 198 ? 13.959 7.621 -17.947 1.00 85.88 198 LYS A CA 1
ATOM 1632 C C . LYS A 1 198 ? 12.764 8.168 -17.162 1.00 85.88 198 LYS A C 1
ATOM 1634 O O . LYS A 1 198 ? 12.746 8.118 -15.932 1.00 85.88 198 LYS A O 1
ATOM 1639 N N . GLN A 1 199 ? 11.759 8.689 -17.866 1.00 87.38 199 GLN A N 1
ATOM 1640 C CA . GLN A 1 199 ? 10.532 9.193 -17.247 1.00 87.38 199 GLN A CA 1
ATOM 1641 C C . GLN A 1 199 ? 9.700 8.062 -16.634 1.00 87.38 199 GLN A C 1
ATOM 1643 O O . GLN A 1 199 ? 9.166 8.234 -15.537 1.00 87.38 199 GLN A O 1
ATOM 1648 N N . ILE A 1 200 ? 9.627 6.900 -17.295 1.00 86.25 200 ILE A N 1
ATOM 1649 C CA . ILE A 1 200 ? 8.927 5.723 -16.762 1.00 86.25 200 ILE A CA 1
ATOM 1650 C C . ILE A 1 200 ? 9.593 5.253 -15.460 1.00 86.25 200 ILE A C 1
ATOM 1652 O O . ILE A 1 200 ? 8.885 5.100 -14.465 1.00 86.25 200 ILE A O 1
ATOM 1656 N N . ILE A 1 201 ? 10.927 5.126 -15.416 1.00 85.56 201 ILE A N 1
ATOM 1657 C CA . ILE A 1 201 ? 11.674 4.760 -14.195 1.00 85.56 201 ILE A CA 1
ATOM 1658 C C . ILE A 1 201 ? 11.424 5.767 -13.066 1.00 85.56 201 ILE A C 1
ATOM 1660 O O . ILE A 1 201 ? 11.073 5.372 -11.956 1.00 85.56 201 ILE A O 1
ATOM 1664 N N . SER A 1 202 ? 11.510 7.073 -13.345 1.00 86.75 202 SER A N 1
ATOM 1665 C CA . SER A 1 202 ? 11.208 8.099 -12.335 1.00 86.75 202 SER A CA 1
ATOM 1666 C C . SER A 1 202 ? 9.768 7.999 -11.819 1.00 86.75 202 SER A C 1
ATOM 1668 O O . SER A 1 202 ? 9.499 8.215 -10.637 1.00 86.75 202 SER A O 1
ATOM 1670 N N . SER A 1 203 ? 8.818 7.644 -12.686 1.00 87.38 203 SER A N 1
ATOM 1671 C CA . SER A 1 203 ? 7.440 7.426 -12.260 1.00 87.38 203 SER A CA 1
ATOM 1672 C C . SER A 1 203 ? 7.276 6.164 -11.410 1.00 87.38 203 SER A C 1
ATOM 1674 O O . SER A 1 203 ? 6.482 6.199 -10.476 1.00 87.38 203 SER A O 1
ATOM 1676 N N . ILE A 1 204 ? 8.012 5.086 -11.697 1.00 86.12 204 ILE A N 1
ATOM 1677 C CA . ILE A 1 204 ? 8.053 3.876 -10.861 1.00 86.12 204 ILE A CA 1
ATOM 1678 C C . ILE A 1 204 ? 8.585 4.228 -9.468 1.00 86.12 204 ILE A C 1
ATOM 1680 O O . ILE A 1 204 ? 7.982 3.851 -8.467 1.00 86.12 204 ILE A O 1
ATOM 1684 N N . GLU A 1 205 ? 9.661 5.013 -9.385 1.00 86.19 205 GLU A N 1
ATOM 1685 C CA . GLU A 1 205 ? 10.230 5.462 -8.110 1.00 86.19 205 GLU A CA 1
ATOM 1686 C C . GLU A 1 205 ? 9.220 6.274 -7.279 1.00 86.19 205 GLU A C 1
ATOM 1688 O O . GLU A 1 205 ? 9.092 6.075 -6.067 1.00 86.19 205 GLU A O 1
ATOM 1693 N N . LYS A 1 206 ? 8.459 7.169 -7.924 1.00 88.12 206 LYS A N 1
ATOM 1694 C CA . LYS A 1 206 ? 7.386 7.932 -7.266 1.00 88.12 206 LYS A CA 1
ATOM 1695 C C . LYS A 1 206 ? 6.288 7.016 -6.729 1.00 88.12 206 LYS A C 1
ATOM 1697 O O . LYS A 1 206 ? 5.941 7.132 -5.556 1.00 88.12 206 LYS A O 1
ATOM 1702 N N . SER A 1 207 ? 5.780 6.094 -7.548 1.00 86.81 207 SER A N 1
ATOM 1703 C CA . SER A 1 207 ? 4.752 5.134 -7.127 1.00 86.81 207 SER A CA 1
ATOM 1704 C C . SER A 1 207 ? 5.241 4.250 -5.977 1.00 86.81 207 SER A C 1
ATOM 1706 O O . SER A 1 207 ? 4.516 4.062 -5.004 1.00 86.81 207 SER A O 1
ATOM 1708 N N . TYR A 1 208 ? 6.494 3.786 -6.023 1.00 86.38 208 TYR A N 1
ATOM 1709 C CA . TYR A 1 208 ? 7.123 3.046 -4.927 1.00 86.38 208 TYR A CA 1
ATOM 1710 C C . TYR A 1 208 ? 7.128 3.844 -3.613 1.00 86.38 208 TYR A C 1
ATOM 1712 O O . TYR A 1 208 ? 6.702 3.330 -2.579 1.00 86.38 208 TYR A O 1
ATOM 1720 N N . LYS A 1 209 ? 7.543 5.120 -3.645 1.00 88.44 209 LYS A N 1
ATOM 1721 C CA . LYS A 1 209 ? 7.530 5.998 -2.458 1.00 88.44 209 LYS A CA 1
ATOM 1722 C C . LYS A 1 209 ? 6.122 6.160 -1.878 1.00 88.44 209 LYS A C 1
ATOM 1724 O O . LYS A 1 209 ? 5.965 6.109 -0.658 1.00 88.44 209 LYS A O 1
ATOM 1729 N N . THR A 1 210 ? 5.113 6.324 -2.733 1.00 88.00 210 THR A N 1
ATOM 1730 C CA . THR A 1 210 ? 3.706 6.419 -2.312 1.00 88.00 210 THR A CA 1
ATOM 1731 C C . THR A 1 210 ? 3.241 5.140 -1.618 1.00 88.00 210 THR A C 1
ATOM 1733 O O . THR A 1 210 ? 2.695 5.216 -0.519 1.00 88.00 210 THR A O 1
ATOM 1736 N N . ILE A 1 211 ? 3.529 3.968 -2.193 1.00 86.56 211 ILE A N 1
ATOM 1737 C CA . ILE A 1 211 ? 3.153 2.669 -1.611 1.00 86.56 211 ILE A CA 1
ATOM 1738 C C . ILE A 1 211 ? 3.834 2.447 -0.259 1.00 86.56 211 ILE A C 1
ATOM 1740 O O . ILE A 1 211 ? 3.181 2.032 0.697 1.00 86.56 211 ILE A O 1
ATOM 1744 N N . CYS A 1 212 ? 5.130 2.754 -0.136 1.00 85.75 212 CYS A N 1
ATOM 1745 C CA . CYS A 1 212 ? 5.830 2.638 1.144 1.00 85.75 212 CYS A CA 1
ATOM 1746 C C . CYS A 1 212 ? 5.196 3.522 2.222 1.00 85.75 212 CYS A C 1
ATOM 1748 O O . CYS A 1 212 ? 5.021 3.075 3.355 1.00 85.75 212 CYS A O 1
ATOM 1750 N N . LYS A 1 213 ? 4.817 4.756 1.869 1.00 88.62 213 LYS A N 1
ATOM 1751 C CA . LYS A 1 213 ? 4.125 5.657 2.795 1.00 88.62 213 LYS A CA 1
ATOM 1752 C C . LYS A 1 213 ? 2.767 5.087 3.219 1.00 88.62 213 LYS A C 1
ATOM 1754 O O . LYS A 1 213 ? 2.503 5.013 4.414 1.00 88.62 213 LYS A O 1
ATOM 1759 N N . ALA A 1 214 ? 1.957 4.614 2.271 1.00 85.69 214 ALA A N 1
ATOM 1760 C CA . ALA A 1 214 ? 0.671 3.982 2.569 1.00 85.69 214 ALA A CA 1
ATOM 1761 C C . ALA A 1 214 ? 0.836 2.750 3.481 1.00 85.69 214 ALA A C 1
ATOM 1763 O O . ALA A 1 214 ? 0.110 2.598 4.461 1.00 85.69 214 ALA A O 1
ATOM 1764 N N . SER A 1 215 ? 1.848 1.911 3.233 1.00 85.00 215 SER A N 1
ATOM 1765 C CA . SER A 1 215 ? 2.166 0.753 4.079 1.00 85.00 215 SER A CA 1
ATOM 1766 C C . SER A 1 215 ? 2.540 1.150 5.512 1.00 85.00 215 SER A C 1
ATOM 1768 O O . SER A 1 215 ? 2.177 0.437 6.451 1.00 85.00 215 SER A O 1
ATOM 1770 N N . MET A 1 216 ? 3.271 2.253 5.698 1.00 87.19 216 MET A N 1
ATOM 1771 C CA . MET A 1 216 ? 3.607 2.775 7.028 1.00 87.19 216 MET A CA 1
ATOM 1772 C C . MET A 1 216 ? 2.363 3.303 7.749 1.00 87.19 216 MET A C 1
ATOM 1774 O O . MET A 1 216 ? 2.145 2.959 8.912 1.00 87.19 216 MET A O 1
ATOM 1778 N N . ASP A 1 217 ? 1.524 4.070 7.048 1.00 85.50 217 ASP A N 1
ATOM 1779 C CA . ASP A 1 217 ? 0.275 4.613 7.590 1.00 85.50 217 ASP A CA 1
ATOM 1780 C C . ASP A 1 217 ? -0.672 3.481 8.036 1.00 85.50 217 ASP A C 1
ATOM 1782 O O . ASP A 1 217 ? -1.204 3.514 9.148 1.00 85.50 217 ASP A O 1
ATOM 1786 N N . LEU A 1 218 ? -0.814 2.424 7.226 1.00 85.19 218 LEU A N 1
ATOM 1787 C CA . LEU A 1 218 ? -1.608 1.234 7.564 1.00 85.19 218 LEU A CA 1
ATOM 1788 C C . LEU A 1 218 ? -1.053 0.470 8.776 1.00 85.19 218 LEU A C 1
ATOM 1790 O O . LEU A 1 218 ? -1.820 0.015 9.626 1.00 85.19 218 LEU A O 1
ATOM 1794 N N . SER A 1 219 ? 0.272 0.334 8.886 1.00 85.75 219 SER A N 1
ATOM 1795 C CA . SER A 1 219 ? 0.918 -0.318 10.037 1.00 85.75 219 SER A CA 1
ATOM 1796 C C . SER A 1 219 ? 0.683 0.455 11.342 1.00 85.75 219 SER A C 1
ATOM 1798 O O . SER A 1 219 ? 0.364 -0.135 12.380 1.00 85.75 219 SER A O 1
ATOM 1800 N N . SER A 1 220 ? 0.776 1.786 11.277 1.00 87.06 220 SER A N 1
ATOM 1801 C CA . SER A 1 220 ? 0.473 2.676 12.401 1.00 87.06 220 SER A CA 1
ATOM 1802 C C . SER A 1 220 ? -0.986 2.531 12.849 1.00 87.06 220 SER A C 1
ATOM 1804 O O . SER A 1 220 ? -1.257 2.284 14.024 1.00 87.06 220 SER A O 1
ATOM 1806 N N . LEU A 1 221 ? -1.930 2.547 11.902 1.00 85.38 221 LEU A N 1
ATOM 1807 C CA . LEU A 1 221 ? -3.357 2.349 12.185 1.00 85.38 221 LEU A CA 1
ATOM 1808 C C . LEU A 1 221 ? -3.645 0.982 12.813 1.00 85.38 221 LEU A C 1
ATOM 1810 O O . LEU A 1 221 ? -4.383 0.896 13.792 1.00 85.38 221 LEU A O 1
ATOM 1814 N N . LYS A 1 222 ? -3.017 -0.087 12.311 1.00 86.00 222 LYS A N 1
ATOM 1815 C CA . LYS A 1 222 ? -3.143 -1.430 12.896 1.00 86.00 222 LYS A CA 1
ATOM 1816 C C . LYS A 1 222 ? -2.638 -1.475 14.340 1.00 86.00 222 LYS A C 1
ATOM 1818 O O . LYS A 1 222 ? -3.247 -2.135 15.179 1.00 86.00 222 LYS A O 1
ATOM 1823 N N . THR A 1 223 ? -1.544 -0.774 14.628 1.00 87.81 223 THR A N 1
ATOM 1824 C CA . THR A 1 223 ? -0.983 -0.674 15.982 1.00 87.81 223 THR A CA 1
ATOM 1825 C C . THR A 1 223 ? -1.949 0.052 16.916 1.00 87.81 223 THR A C 1
ATOM 1827 O O . THR A 1 223 ? -2.249 -0.463 17.993 1.00 87.81 223 THR A O 1
ATOM 1830 N N . ASN A 1 224 ? -2.510 1.181 16.475 1.00 87.44 224 ASN A N 1
ATOM 1831 C CA . ASN A 1 224 ? -3.510 1.927 17.239 1.00 87.44 224 ASN A CA 1
ATOM 1832 C C . ASN A 1 224 ? -4.772 1.091 17.492 1.00 87.44 224 ASN A C 1
ATOM 1834 O O . ASN A 1 224 ? -5.230 1.015 18.628 1.00 87.44 224 ASN A O 1
ATOM 1838 N N . ASN A 1 225 ? -5.291 0.396 16.475 1.00 89.00 225 ASN A N 1
ATOM 1839 C CA . ASN A 1 225 ? -6.443 -0.495 16.641 1.00 89.00 225 ASN A CA 1
ATOM 1840 C C . ASN A 1 225 ? -6.168 -1.592 17.662 1.00 89.00 225 ASN A C 1
ATOM 1842 O O . ASN A 1 225 ? -6.999 -1.831 18.530 1.00 89.00 225 ASN A O 1
ATOM 1846 N N . ASN A 1 226 ? -5.004 -2.238 17.598 1.00 88.25 226 ASN A N 1
ATOM 1847 C CA . ASN A 1 226 ? -4.642 -3.257 18.579 1.00 88.25 226 ASN A CA 1
ATOM 1848 C C . ASN A 1 226 ? -4.585 -2.682 20.000 1.00 88.25 226 ASN A C 1
ATOM 1850 O O . ASN A 1 226 ? -5.061 -3.333 20.925 1.00 88.25 226 ASN A O 1
ATOM 1854 N N . ALA A 1 227 ? -4.056 -1.468 20.178 1.00 90.19 227 ALA A N 1
ATOM 1855 C CA . ALA A 1 227 ? -4.049 -0.805 21.479 1.00 90.19 227 ALA A CA 1
ATOM 1856 C C . ALA A 1 227 ? -5.476 -0.547 21.996 1.00 90.19 227 ALA A C 1
ATOM 1858 O O . ALA A 1 227 ? -5.771 -0.884 23.138 1.00 90.19 227 ALA A O 1
ATOM 1859 N N . LEU A 1 228 ? -6.380 -0.045 21.144 1.00 91.62 228 LEU A N 1
ATOM 1860 C CA . LEU A 1 228 ? -7.794 0.164 21.492 1.00 91.62 228 LEU A CA 1
ATOM 1861 C C . LEU A 1 228 ? -8.495 -1.142 21.883 1.00 91.62 228 LEU A C 1
ATOM 1863 O O . LEU A 1 228 ? -9.245 -1.177 22.856 1.00 91.62 228 LEU A O 1
ATOM 1867 N N . MET A 1 229 ? -8.234 -2.221 21.143 1.00 90.44 229 MET A N 1
ATOM 1868 C CA . MET A 1 229 ? -8.775 -3.549 21.436 1.00 90.44 229 MET A CA 1
ATOM 1869 C C . MET A 1 229 ? -8.292 -4.051 22.802 1.00 90.44 229 MET A C 1
ATOM 1871 O O . MET A 1 229 ? -9.110 -4.494 23.599 1.00 90.44 229 MET A O 1
ATOM 1875 N N . ILE A 1 230 ? -6.995 -3.921 23.102 1.00 89.31 230 ILE A N 1
ATOM 1876 C CA . ILE A 1 230 ? -6.418 -4.308 24.400 1.00 89.31 230 ILE A CA 1
ATOM 1877 C C . ILE A 1 230 ? -7.009 -3.465 25.536 1.00 89.31 230 ILE A C 1
ATOM 1879 O O . ILE A 1 230 ? -7.338 -4.002 26.591 1.00 89.31 230 ILE A O 1
ATOM 1883 N N . SER A 1 231 ? -7.181 -2.154 25.339 1.00 90.62 231 SER A N 1
ATOM 1884 C CA . SER A 1 231 ? -7.828 -1.288 26.331 1.00 90.62 231 SER A CA 1
ATOM 1885 C C . SER A 1 231 ? -9.254 -1.743 26.636 1.00 90.62 231 SER A C 1
ATOM 1887 O O . SER A 1 231 ? -9.621 -1.824 27.806 1.00 90.62 231 SER A O 1
ATOM 1889 N N . LEU A 1 232 ? -10.037 -2.093 25.611 1.00 89.00 232 LEU A N 1
ATOM 1890 C CA . LEU A 1 232 ? -11.387 -2.623 25.799 1.00 89.00 232 LEU A CA 1
ATOM 1891 C C . LEU A 1 232 ? -11.375 -3.996 26.492 1.00 89.00 232 LEU A C 1
ATOM 1893 O O . LEU A 1 232 ? -12.172 -4.223 27.397 1.00 89.00 232 LEU A O 1
ATOM 1897 N N . GLU A 1 233 ? -10.461 -4.896 26.120 1.00 87.25 233 GLU A N 1
ATOM 1898 C CA . GLU A 1 233 ? -10.298 -6.196 26.788 1.00 87.25 233 GLU A CA 1
ATOM 1899 C C . GLU A 1 233 ? -9.965 -6.037 28.278 1.00 87.25 233 GLU A C 1
ATOM 1901 O O . GLU A 1 233 ? -10.569 -6.714 29.108 1.00 87.25 233 GLU A O 1
ATOM 1906 N N . ASN A 1 234 ? -9.061 -5.119 28.629 1.00 86.38 234 ASN A N 1
ATOM 1907 C CA . ASN A 1 234 ? -8.696 -4.850 30.020 1.00 86.38 234 ASN A CA 1
ATOM 1908 C C . ASN A 1 234 ? -9.872 -4.276 30.818 1.00 86.38 234 ASN A C 1
ATOM 1910 O O . ASN A 1 234 ? -10.131 -4.737 31.927 1.00 86.38 234 ASN A O 1
ATOM 1914 N N . LEU A 1 235 ? -10.625 -3.332 30.240 1.00 84.94 235 LEU A N 1
ATOM 1915 C CA . LEU A 1 235 ? -11.830 -2.780 30.869 1.00 84.94 235 LEU A CA 1
ATOM 1916 C C . LEU A 1 235 ? -12.871 -3.869 31.170 1.00 84.94 235 LEU A C 1
ATOM 1918 O O . LEU A 1 235 ? -13.446 -3.893 32.256 1.00 84.94 235 LEU A O 1
ATOM 1922 N N . LEU A 1 236 ? -13.076 -4.796 30.230 1.00 82.69 236 LEU A N 1
ATOM 1923 C CA . LEU A 1 236 ? -13.991 -5.931 30.393 1.00 82.69 236 LEU A CA 1
ATOM 1924 C C . LEU A 1 236 ? -13.444 -7.029 31.325 1.00 82.69 236 LEU A C 1
ATOM 1926 O O . LEU A 1 236 ? -14.210 -7.844 31.830 1.00 82.69 236 LEU A O 1
ATOM 1930 N N . ALA A 1 237 ? -12.129 -7.101 31.536 1.00 78.94 237 ALA A N 1
ATOM 1931 C CA . ALA A 1 237 ? -11.518 -8.048 32.465 1.00 78.94 237 ALA A CA 1
ATOM 1932 C C . ALA A 1 237 ? -11.554 -7.534 33.913 1.00 78.94 237 ALA A C 1
ATOM 1934 O O . ALA A 1 237 ? -11.824 -8.306 34.835 1.00 78.94 237 ALA A O 1
ATOM 1935 N N . GLU A 1 238 ? -11.329 -6.235 34.126 1.00 70.62 238 GLU A N 1
ATOM 1936 C CA . GLU A 1 238 ? -11.413 -5.599 35.448 1.00 70.62 238 GLU A CA 1
ATOM 1937 C C . GLU A 1 238 ? -12.811 -5.710 36.069 1.00 70.62 238 GLU A C 1
ATOM 1939 O O . GLU A 1 238 ? -12.925 -5.839 37.290 1.00 70.62 238 GLU A O 1
ATOM 1944 N N . SER A 1 239 ? -13.866 -5.735 35.248 1.00 65.19 239 SER A N 1
ATOM 1945 C CA . SER A 1 239 ? -15.245 -5.921 35.716 1.00 65.19 239 SER A CA 1
ATOM 1946 C C . SER A 1 239 ? -15.515 -7.314 36.307 1.00 65.19 239 SER A C 1
ATOM 1948 O O . SER A 1 239 ? -16.453 -7.473 37.084 1.00 65.19 239 SER A O 1
ATOM 1950 N N . ARG A 1 240 ? -14.679 -8.327 36.017 1.00 57.88 240 ARG A N 1
ATOM 1951 C CA . ARG A 1 240 ? -14.809 -9.690 36.575 1.00 57.88 240 ARG A CA 1
ATOM 1952 C C . ARG A 1 240 ? -14.190 -9.874 37.952 1.00 57.88 240 ARG A C 1
ATOM 1954 O O . ARG A 1 240 ? -14.607 -10.767 38.677 1.00 57.88 240 ARG A O 1
ATOM 1961 N N . HIS A 1 241 ? -13.183 -9.082 38.309 1.00 46.41 241 HIS A N 1
ATOM 1962 C CA . HIS A 1 241 ? -12.446 -9.256 39.567 1.00 46.41 241 HIS A CA 1
ATOM 1963 C C . HIS A 1 241 ? -13.125 -8.598 40.780 1.00 46.41 241 HIS A C 1
ATOM 1965 O O . HIS A 1 241 ? -12.536 -8.554 41.859 1.00 46.41 241 HIS A O 1
ATOM 1971 N N . ARG A 1 242 ? -14.349 -8.083 40.607 1.00 44.94 242 ARG A N 1
ATOM 1972 C CA . ARG A 1 242 ? -15.151 -7.431 41.654 1.00 44.94 242 ARG A CA 1
ATOM 1973 C C . ARG A 1 242 ? -16.455 -8.170 42.001 1.00 44.94 242 ARG A C 1
ATOM 1975 O O . ARG A 1 242 ? -17.246 -7.629 42.767 1.00 44.94 242 ARG A O 1
ATOM 1982 N N . ILE A 1 243 ? -16.654 -9.380 41.467 1.00 39.38 243 ILE A N 1
ATOM 1983 C CA . ILE A 1 243 ? -17.730 -10.325 41.830 1.00 39.38 243 ILE A CA 1
ATOM 1984 C C . ILE A 1 243 ? -17.137 -11.393 42.749 1.00 39.38 243 ILE A C 1
ATOM 1986 O O . ILE A 1 243 ? -17.777 -11.712 43.773 1.00 39.38 243 ILE A O 1
#

Sequence (243 aa):
MLANSVICNYSYDMHSLIISSFAKIKNCEYTSAASDLMAFAKELSNSESDSDLDTADKIAKFSEFLREQPNTKIKIENLNAETEELISTLHSRIDDIFRYFESFEEISLYTVERPVFPVDSENQYPFMLIAYNEYLTKKAFDQYKLKEIIKRLENQLAFYISLSQERTFANYHFADKIIKKGKYASFVELKNKQQQYKQIISSIEKSYKTICKASMDLSSLKTNNNALMISLENLLAESRHRI

pLDDT: mean 73.49, std 17.36, range [37.56, 95.62]

Secondary structure (DSSP, 8-state):
--HHHHSTTS-HHHHHHHHHHHHHHHTT-HHHHHHHHHHHHHHHTT-S-HHHHHHHHHHHHHHHHHHTS---HHHHHHHHHHHHHHHHHHHHHHHHHHHHHHHHHHHHHSSSSS-SS---TTS--S-HHHHHHHHHT-SS--HHHHHHHHHHHHHHHHHHHHHHHSTHHHH-TTHHHH--TTHHHHHHHHHHHHHHHHHHHHHHHHHHHHHHHHHHHHHHHHHHHHHHHHHHHHHHHHTTTT-

Organism: NCBI:txid1328314

Foldseek 3Di:
DCLVVLQVPDDPLLNVLLVVLLVCLLLLVLLVSLVSLLVSLVVLCPDPDPLSPVLSVVSNVLSVVSNPDDRCNVVLVVLVVLLVVLVVLLLVLLVVLLVLLVLVLVLQVPQDVDGPDDCDPVDHDDPSVVLVCVVVPDPDDDLVSLVVSLVVSVSSLVVLVCVVPPCVVVVPPCVVRSPPPPSVVSSVVSVVCSVVSVVSSVVSVVSSVSSVVSVVVVVVSSVVSVVSSVVSSVSSNVSVVVD

Radius of gyration: 30.36 Å; chains: 1; bounding box: 66×29×85 Å